Protein AF-A0A3A8HWJ5-F1 (afdb_monomer_lite)

Foldseek 3Di:
DDDPDDDDDQPDLVSVLVVVLVVLVVVLVVVLVVLVVVLVVVCPDCVQVVDPLSVLQSVVVSVVVNLVSVLVSQVSNVVSPDDDDSVVGRPCLVVLLVLLLVLLQLLLVLLVQLVVLLVVLLVDFFQCNLVSLVSNLVSLVVSCVDPSVVSARSVLVVLSVVLSVLSNVSNPDRGHDSCSSVVSVVVNNVVSLVRSVVSCVPRCLVVLVVLLVVLVVLLVVLVVCLVVVHLCNLVSQLVSLVSCSSCRNQDPVLNVLSVVSNVLSVVRDDSVRSVVNSVVSVVSSVPGDND

Structure (mmCIF, N/CA/C/O backbone):
data_AF-A0A3A8HWJ5-F1
#
_entry.id   AF-A0A3A8HWJ5-F1
#
loop_
_atom_site.group_PDB
_atom_site.id
_atom_site.type_symbol
_atom_site.label_atom_id
_atom_site.label_alt_id
_atom_site.label_comp_id
_atom_site.label_asym_id
_atom_site.label_entity_id
_atom_site.label_seq_id
_atom_site.pdbx_PDB_ins_code
_atom_site.Cartn_x
_atom_site.Cartn_y
_atom_site.Cartn_z
_atom_site.occupancy
_atom_site.B_iso_or_equiv
_atom_site.auth_seq_id
_atom_site.auth_comp_id
_atom_site.auth_asym_id
_atom_site.auth_atom_id
_atom_site.pdbx_PDB_model_num
ATOM 1 N N . SER A 1 1 ? 1.732 -56.947 -4.823 1.00 45.19 1 SER A N 1
ATOM 2 C CA . SER A 1 1 ? 2.600 -56.846 -6.004 1.00 45.19 1 SER A CA 1
ATOM 3 C C . SER A 1 1 ? 2.262 -55.560 -6.717 1.00 45.19 1 SER A C 1
ATOM 5 O O . SER A 1 1 ? 1.128 -55.433 -7.153 1.00 45.19 1 SER A O 1
ATOM 7 N N . ASN A 1 2 ? 3.166 -54.584 -6.722 1.00 41.22 2 ASN A N 1
ATOM 8 C CA . ASN A 1 2 ? 3.022 -53.386 -7.542 1.00 41.22 2 ASN A CA 1
ATOM 9 C C . ASN A 1 2 ? 4.381 -53.150 -8.197 1.00 41.22 2 ASN A C 1
ATOM 11 O O . ASN A 1 2 ? 5.374 -52.957 -7.493 1.00 41.22 2 ASN A O 1
ATOM 15 N N . ASP A 1 3 ? 4.411 -53.306 -9.516 1.00 47.19 3 ASP A N 1
ATOM 16 C CA . ASP A 1 3 ? 5.599 -53.246 -10.353 1.00 47.19 3 ASP A CA 1
ATOM 17 C C . ASP A 1 3 ? 6.232 -51.857 -10.270 1.00 47.19 3 ASP A C 1
ATOM 19 O O . ASP A 1 3 ? 5.745 -50.890 -10.853 1.00 47.19 3 ASP A O 1
ATOM 23 N N . GLY A 1 4 ? 7.354 -51.763 -9.555 1.00 48.91 4 GLY A N 1
ATOM 24 C CA . GLY A 1 4 ? 8.311 -50.666 -9.685 1.00 48.91 4 GLY A CA 1
ATOM 25 C C . GLY A 1 4 ? 9.055 -50.785 -11.013 1.00 48.91 4 GLY A C 1
ATOM 26 O O . GLY A 1 4 ? 10.254 -51.053 -11.029 1.00 48.91 4 GLY A O 1
ATOM 27 N N . GLY A 1 5 ? 8.316 -50.674 -12.119 1.00 54.56 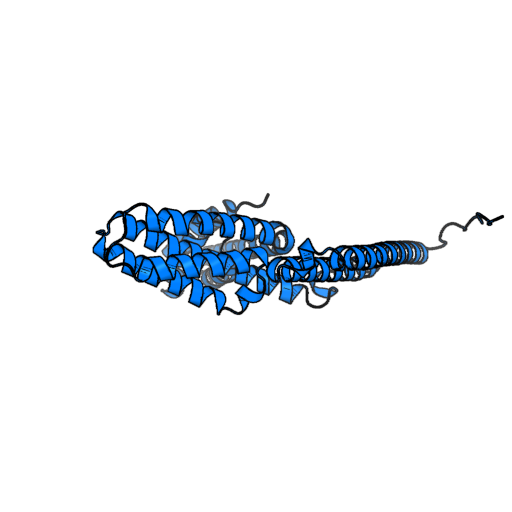5 GLY A N 1
ATOM 28 C CA . GLY A 1 5 ? 8.842 -50.766 -13.473 1.00 54.56 5 GLY A CA 1
ATOM 29 C C . GLY A 1 5 ? 9.871 -49.670 -13.723 1.00 54.56 5 GLY A C 1
ATOM 30 O O . GLY A 1 5 ? 9.593 -48.486 -13.542 1.00 54.56 5 GLY A O 1
ATOM 31 N N . TRP A 1 6 ? 11.071 -50.078 -14.128 1.00 52.69 6 TRP A N 1
ATOM 32 C CA . TRP A 1 6 ? 12.121 -49.180 -14.594 1.00 52.69 6 TRP A CA 1
ATOM 33 C C . TRP A 1 6 ? 11.594 -48.331 -15.760 1.00 52.69 6 TRP A C 1
ATOM 35 O O . TRP A 1 6 ? 11.263 -48.866 -16.818 1.00 52.69 6 TRP A O 1
ATOM 45 N N . ALA A 1 7 ? 11.501 -47.016 -15.557 1.00 65.88 7 ALA A N 1
ATOM 46 C CA . ALA A 1 7 ? 11.231 -46.066 -16.627 1.00 65.88 7 ALA A CA 1
ATOM 47 C C . ALA A 1 7 ? 12.563 -45.710 -17.314 1.00 65.88 7 ALA A C 1
ATOM 49 O O . ALA A 1 7 ? 13.510 -45.323 -16.618 1.00 65.88 7 ALA A O 1
ATOM 50 N N . PRO A 1 8 ? 12.676 -45.844 -18.648 1.00 60.44 8 PRO A N 1
ATOM 51 C CA . PRO A 1 8 ? 13.879 -45.431 -19.355 1.00 60.44 8 PRO A CA 1
ATOM 52 C C . PRO A 1 8 ? 14.104 -43.918 -19.180 1.00 60.44 8 PRO A C 1
ATOM 54 O O . PRO A 1 8 ? 13.135 -43.155 -19.135 1.00 60.44 8 PRO A O 1
ATOM 57 N N . PRO A 1 9 ? 15.366 -43.461 -19.068 1.00 60.97 9 PRO A N 1
ATOM 58 C CA . PRO A 1 9 ? 15.664 -42.037 -18.965 1.00 60.97 9 PRO A CA 1
ATOM 59 C C . PRO A 1 9 ? 15.166 -41.292 -20.219 1.00 60.97 9 PRO A C 1
ATOM 61 O O . PRO A 1 9 ? 15.223 -41.859 -21.313 1.00 60.97 9 PRO A O 1
ATOM 64 N N . PRO A 1 10 ? 14.684 -40.040 -20.081 1.00 67.94 10 PRO A N 1
ATOM 65 C CA . PRO A 1 10 ? 14.096 -39.281 -21.183 1.00 67.94 10 PRO A CA 1
ATOM 66 C C . PRO A 1 10 ? 15.063 -39.180 -22.364 1.00 67.94 10 PRO A C 1
ATOM 68 O O . PRO A 1 10 ? 16.246 -38.871 -22.185 1.00 67.94 10 PRO A O 1
ATOM 71 N N . SER A 1 11 ? 14.550 -39.439 -23.568 1.00 68.75 11 SER A N 1
ATOM 72 C CA . SER A 1 11 ? 15.346 -39.568 -24.791 1.00 68.75 11 SER A CA 1
ATOM 73 C C . SER A 1 11 ? 15.745 -38.215 -25.393 1.00 68.75 11 SER A C 1
ATOM 75 O O . SER A 1 11 ? 16.690 -38.141 -26.178 1.00 68.75 11 SER A O 1
ATOM 77 N N . SER A 1 12 ? 15.082 -37.127 -24.978 1.00 77.50 12 SER A N 1
ATOM 78 C CA . SER A 1 12 ? 15.352 -35.753 -25.419 1.00 77.50 12 SER A CA 1
ATOM 79 C C . SER A 1 12 ? 15.211 -34.721 -24.288 1.00 77.50 12 SER A C 1
ATOM 81 O O . SER A 1 12 ? 14.650 -34.994 -23.223 1.00 77.50 12 SER A O 1
ATOM 83 N N . SER A 1 13 ? 15.721 -33.503 -24.513 1.00 78.00 13 SER A N 1
ATOM 84 C CA . SER A 1 13 ? 15.529 -32.369 -23.594 1.00 78.00 13 SER A CA 1
ATOM 85 C C . SER A 1 13 ? 14.057 -32.007 -23.409 1.00 78.00 13 SER A C 1
ATOM 87 O O . SER A 1 13 ? 13.660 -31.602 -22.319 1.00 78.00 13 SER A O 1
ATOM 89 N N . ASP A 1 14 ? 13.257 -32.170 -24.460 1.00 80.88 14 ASP A N 1
ATOM 90 C CA . ASP A 1 14 ? 11.844 -31.799 -24.458 1.00 80.88 14 ASP A CA 1
ATOM 91 C C . ASP A 1 14 ? 11.008 -32.827 -23.693 1.00 80.88 14 ASP A C 1
ATOM 93 O O . ASP A 1 14 ? 10.146 -32.446 -22.905 1.00 80.88 14 ASP A O 1
ATOM 97 N N . GLU A 1 15 ? 11.335 -34.118 -23.812 1.00 82.44 15 GLU A N 1
ATOM 98 C CA . GLU A 1 15 ? 10.738 -35.163 -22.970 1.00 82.44 15 GLU A CA 1
ATOM 99 C C . GLU A 1 15 ? 11.078 -34.974 -21.491 1.00 82.44 15 GLU A C 1
ATOM 101 O O . GLU A 1 15 ? 10.214 -35.153 -20.635 1.00 82.44 15 GLU A O 1
ATOM 106 N N . ARG A 1 16 ? 12.311 -34.559 -21.172 1.00 83.19 16 ARG A N 1
ATOM 107 C CA . ARG A 1 16 ? 12.696 -34.260 -19.786 1.00 83.19 16 ARG A CA 1
ATOM 108 C C . ARG A 1 16 ? 11.885 -33.093 -19.217 1.00 83.19 16 ARG A C 1
ATOM 110 O O . ARG A 1 16 ? 11.339 -33.212 -18.127 1.00 83.19 16 ARG A O 1
ATOM 117 N N . ARG A 1 17 ? 11.758 -31.995 -19.970 1.00 82.75 17 ARG A N 1
ATOM 118 C CA . ARG A 1 17 ? 10.944 -30.829 -19.578 1.00 82.75 17 ARG A CA 1
ATOM 119 C C . ARG A 1 17 ? 9.468 -31.187 -19.416 1.00 82.75 17 ARG A C 1
ATOM 121 O O . ARG A 1 17 ? 8.826 -30.708 -18.485 1.00 82.75 17 ARG A O 1
ATOM 128 N N . ALA A 1 18 ? 8.939 -32.049 -20.283 1.00 83.25 18 ALA A N 1
ATOM 129 C CA . ALA A 1 18 ? 7.573 -32.548 -20.171 1.00 83.25 18 ALA A CA 1
ATOM 130 C C . ALA A 1 18 ? 7.367 -33.370 -18.886 1.00 83.25 18 ALA A C 1
ATOM 132 O O . ALA A 1 18 ? 6.409 -33.115 -18.160 1.00 83.25 18 ALA A O 1
ATOM 133 N N . GLN A 1 19 ? 8.293 -34.279 -18.558 1.00 85.62 19 GLN A N 1
ATOM 134 C CA . GLN A 1 19 ? 8.256 -35.061 -17.312 1.00 85.62 19 GLN A CA 1
ATOM 135 C C . GLN A 1 19 ? 8.369 -34.171 -16.063 1.00 85.62 19 GLN A C 1
ATOM 137 O O . GLN A 1 19 ? 7.662 -34.383 -15.078 1.00 85.62 19 GLN A O 1
ATOM 142 N N . GLU A 1 20 ? 9.223 -33.145 -16.095 1.00 82.94 20 GLU A N 1
ATOM 143 C CA . GLU A 1 20 ? 9.347 -32.165 -15.009 1.00 82.94 20 GLU A CA 1
ATOM 144 C C . GLU A 1 20 ? 8.049 -31.362 -14.821 1.00 82.94 20 GLU A C 1
ATOM 146 O O . GLU A 1 20 ? 7.565 -31.212 -13.695 1.00 82.94 20 GLU A O 1
ATOM 151 N N . ALA A 1 21 ? 7.440 -30.893 -15.914 1.00 85.00 21 ALA A N 1
ATOM 152 C CA . ALA A 1 21 ? 6.165 -30.182 -15.877 1.00 85.00 21 ALA A CA 1
ATOM 153 C C . ALA A 1 21 ? 5.020 -31.070 -15.356 1.00 85.00 21 ALA A C 1
ATOM 155 O O . ALA A 1 21 ? 4.214 -30.620 -14.539 1.00 85.00 21 ALA A O 1
ATOM 156 N N . GLU A 1 22 ? 4.966 -32.334 -15.779 1.00 87.62 22 GLU A N 1
ATOM 157 C CA . GLU A 1 22 ? 4.002 -33.329 -15.302 1.00 87.62 22 GLU A CA 1
ATOM 158 C C . GLU A 1 22 ? 4.159 -33.596 -13.797 1.00 87.62 22 GLU A C 1
ATOM 160 O O . GLU A 1 22 ? 3.173 -33.578 -13.053 1.00 87.62 22 GLU A O 1
ATOM 165 N N . ALA A 1 23 ? 5.393 -33.740 -13.307 1.00 86.56 23 ALA A N 1
ATOM 166 C CA . ALA A 1 23 ? 5.662 -33.898 -11.879 1.00 86.56 23 ALA A CA 1
ATOM 167 C C . ALA A 1 23 ? 5.188 -32.681 -11.061 1.00 86.56 23 ALA A C 1
ATOM 169 O O . ALA A 1 23 ? 4.579 -32.839 -9.997 1.00 86.56 23 ALA A O 1
ATOM 170 N N . VAL A 1 24 ? 5.407 -31.460 -11.566 1.00 85.56 24 VAL A N 1
ATOM 171 C CA . VAL A 1 24 ? 4.906 -30.222 -10.943 1.00 85.56 24 VAL A CA 1
ATOM 172 C C . VAL A 1 24 ? 3.376 -30.182 -10.933 1.00 85.56 24 VAL A C 1
ATOM 174 O O . VAL A 1 24 ? 2.784 -29.789 -9.920 1.00 85.56 24 VAL A O 1
ATOM 177 N N . LEU A 1 25 ? 2.726 -30.618 -12.017 1.00 85.88 25 LEU A N 1
ATOM 178 C CA . LEU A 1 25 ? 1.267 -30.708 -12.118 1.00 85.88 25 LEU A CA 1
ATOM 179 C C . LEU A 1 25 ? 0.687 -31.669 -11.076 1.00 85.88 25 LEU A C 1
ATOM 181 O O . LEU A 1 25 ? -0.202 -31.272 -10.316 1.00 85.88 25 LEU A O 1
ATOM 185 N N . HIS A 1 26 ? 1.226 -32.886 -10.974 1.00 87.19 26 HIS A N 1
ATOM 186 C CA . HIS A 1 26 ? 0.777 -33.876 -9.993 1.00 87.19 26 HIS A CA 1
ATOM 187 C C . HIS A 1 26 ? 0.983 -33.404 -8.553 1.00 87.19 26 HIS A C 1
ATOM 189 O O . HIS A 1 26 ? 0.035 -33.402 -7.763 1.00 87.19 26 HIS A O 1
ATOM 195 N N . ALA A 1 27 ? 2.180 -32.913 -8.222 1.00 87.75 27 ALA A N 1
ATOM 196 C CA . ALA A 1 27 ? 2.472 -32.405 -6.884 1.00 87.75 27 ALA A CA 1
ATOM 197 C C . ALA A 1 27 ? 1.556 -31.228 -6.502 1.00 87.75 27 ALA A C 1
ATOM 199 O O . ALA A 1 27 ? 1.124 -31.102 -5.352 1.00 87.75 27 ALA A O 1
ATOM 200 N N . SER A 1 28 ? 1.232 -30.359 -7.462 1.00 85.88 28 SER A N 1
ATOM 201 C CA . SER A 1 28 ? 0.307 -29.245 -7.247 1.00 85.88 28 SER A CA 1
ATOM 202 C C . SER A 1 28 ? -1.123 -29.734 -7.025 1.00 85.88 28 SER A C 1
ATOM 204 O O . SER A 1 28 ? -1.779 -29.274 -6.088 1.00 85.88 28 SER A O 1
ATOM 206 N N . ALA A 1 29 ? -1.596 -30.693 -7.826 1.00 85.75 29 ALA A N 1
ATOM 207 C CA . ALA A 1 29 ? -2.926 -31.279 -7.692 1.00 85.75 29 ALA A CA 1
ATOM 208 C C . ALA A 1 29 ? -3.126 -31.946 -6.320 1.00 85.75 29 ALA A C 1
ATOM 210 O O . ALA A 1 29 ? -4.115 -31.663 -5.639 1.00 85.75 29 ALA A O 1
ATOM 211 N N . GLU A 1 30 ? -2.162 -32.749 -5.862 1.00 89.06 30 GLU A N 1
ATOM 212 C CA . GLU A 1 30 ? -2.201 -33.387 -4.539 1.00 89.06 30 GLU A CA 1
ATOM 213 C C . GLU A 1 30 ? -2.259 -32.358 -3.404 1.00 89.06 30 GLU A C 1
ATOM 215 O O . GLU A 1 30 ? -3.083 -32.452 -2.487 1.00 89.06 30 GLU A O 1
ATOM 220 N N . ARG A 1 31 ? -1.418 -31.319 -3.478 1.00 87.50 31 ARG A N 1
ATOM 221 C CA . ARG A 1 31 ? -1.391 -30.241 -2.482 1.00 87.50 31 ARG A CA 1
ATOM 222 C C . ARG A 1 31 ? -2.692 -29.445 -2.456 1.00 87.50 31 ARG A C 1
ATOM 224 O O . ARG A 1 31 ? -3.118 -29.031 -1.376 1.00 87.50 31 ARG A O 1
ATOM 231 N N . LEU A 1 32 ? -3.304 -29.195 -3.614 1.00 87.81 32 LEU A N 1
ATOM 232 C CA . LEU A 1 32 ? -4.598 -28.517 -3.713 1.00 87.81 32 LEU A CA 1
ATOM 233 C C . LEU A 1 32 ? -5.717 -29.387 -3.126 1.00 87.81 32 LEU A C 1
ATOM 235 O O . LEU A 1 32 ? -6.500 -28.890 -2.317 1.00 87.81 32 LEU A O 1
ATOM 239 N N . ALA A 1 33 ? -5.748 -30.682 -3.451 1.00 87.62 33 ALA A N 1
ATOM 240 C CA . ALA A 1 33 ? -6.728 -31.625 -2.914 1.00 87.62 33 ALA A CA 1
ATOM 241 C C . ALA A 1 33 ? -6.662 -31.708 -1.381 1.00 87.62 33 ALA A C 1
ATOM 243 O O . ALA A 1 33 ? -7.682 -31.550 -0.705 1.00 87.62 33 ALA A O 1
ATOM 244 N N . LYS A 1 34 ? -5.453 -31.853 -0.821 1.00 89.25 34 LYS A N 1
ATOM 245 C CA . LYS A 1 34 ? -5.232 -31.843 0.632 1.00 89.25 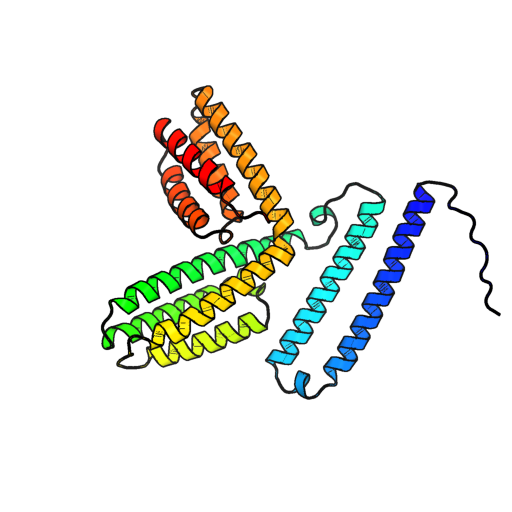34 LYS A CA 1
ATOM 246 C C . LYS A 1 34 ? -5.753 -30.556 1.274 1.00 89.25 34 LYS A C 1
ATOM 248 O O . LYS A 1 34 ? -6.402 -30.596 2.315 1.00 89.25 34 LYS A O 1
ATOM 253 N N . ARG A 1 35 ? -5.528 -29.405 0.637 1.00 86.06 35 ARG A N 1
ATOM 254 C CA . ARG A 1 35 ? -5.948 -28.108 1.179 1.00 86.06 35 ARG A CA 1
ATOM 255 C C . ARG A 1 35 ? -7.465 -27.922 1.186 1.00 86.06 35 ARG A C 1
ATOM 257 O O . ARG A 1 35 ? -8.006 -27.360 2.134 1.00 86.06 35 ARG A O 1
ATOM 264 N N . VAL A 1 36 ? -8.157 -28.419 0.161 1.00 88.50 36 VAL A N 1
ATOM 265 C CA . VAL A 1 36 ? -9.630 -28.432 0.125 1.00 88.50 36 VAL A CA 1
ATOM 266 C C . VAL A 1 36 ? -10.189 -29.308 1.249 1.00 88.50 36 VAL A C 1
ATOM 268 O O . VAL A 1 36 ? -11.147 -28.914 1.915 1.00 88.50 36 VAL A O 1
ATOM 271 N N . GLN A 1 37 ? -9.569 -30.460 1.515 1.00 89.56 37 GLN A N 1
ATOM 272 C CA . GLN A 1 37 ? -9.951 -31.316 2.642 1.00 89.56 37 GLN A CA 1
ATOM 273 C C . GLN A 1 37 ? -9.726 -30.615 3.989 1.00 89.56 37 GLN A C 1
ATOM 275 O O . GLN A 1 37 ? -10.630 -30.608 4.826 1.00 89.56 37 GLN A O 1
ATOM 280 N N . GLU A 1 38 ? -8.566 -29.980 4.184 1.00 89.19 38 GLU A N 1
ATOM 281 C CA . GLU A 1 38 ? -8.250 -29.193 5.385 1.00 89.19 38 GLU A CA 1
ATOM 282 C C . GLU A 1 38 ? -9.272 -28.074 5.613 1.00 89.19 38 GLU A C 1
ATOM 284 O O . GLU A 1 38 ? -9.794 -27.944 6.722 1.00 89.19 38 GLU A O 1
ATOM 289 N N . LEU A 1 39 ? -9.636 -27.332 4.560 1.00 88.69 39 LEU A N 1
ATOM 290 C CA . LEU A 1 39 ? -10.694 -26.324 4.629 1.00 88.69 39 LEU A CA 1
ATOM 291 C C . LEU A 1 39 ? -12.022 -26.956 5.064 1.00 88.69 39 LEU A C 1
ATOM 293 O O . LEU A 1 39 ? -12.684 -26.444 5.962 1.00 88.69 39 LEU A O 1
ATOM 297 N N . GLY A 1 40 ? -12.406 -28.092 4.477 1.00 87.88 40 GLY A N 1
ATOM 298 C CA . GLY A 1 40 ? -13.629 -28.806 4.849 1.00 87.88 40 GLY A CA 1
ATOM 299 C C . GLY A 1 40 ? -13.649 -29.279 6.309 1.00 87.88 40 GLY A C 1
ATOM 300 O O . GLY A 1 40 ? -14.721 -29.397 6.903 1.00 87.88 40 GLY A O 1
ATOM 301 N N . VAL A 1 41 ? -12.489 -29.553 6.910 1.00 90.19 41 VAL A N 1
ATOM 302 C CA . VAL A 1 41 ? -12.364 -29.842 8.349 1.00 90.19 41 VAL A CA 1
ATOM 303 C C . VAL A 1 41 ? -12.469 -28.557 9.171 1.00 90.19 41 VAL A C 1
ATOM 305 O O . VAL A 1 41 ? -13.204 -28.528 10.156 1.00 90.19 41 VAL A O 1
ATOM 308 N N . GLN A 1 42 ? -11.791 -27.481 8.764 1.00 87.12 42 GLN A N 1
ATOM 309 C CA . GLN A 1 42 ? -11.857 -26.185 9.447 1.00 87.12 42 GLN A CA 1
ATOM 310 C C . GLN A 1 42 ? -13.279 -25.606 9.461 1.00 87.12 42 GLN A C 1
ATOM 312 O O . GLN A 1 42 ? -13.725 -25.126 10.496 1.00 87.12 42 GLN A O 1
ATOM 317 N N . MET A 1 43 ? -14.026 -25.711 8.357 1.00 89.00 43 MET A N 1
ATOM 318 C CA . MET A 1 43 ? -15.405 -25.206 8.245 1.00 89.00 43 MET A CA 1
ATOM 319 C C . MET A 1 43 ? -16.418 -25.970 9.109 1.00 89.00 43 MET A C 1
ATOM 321 O O . MET A 1 43 ? -17.559 -25.540 9.236 1.00 89.00 43 MET A O 1
ATOM 325 N N . ARG A 1 44 ? -16.025 -27.098 9.712 1.00 89.06 44 ARG A N 1
ATOM 326 C CA . ARG A 1 44 ? -16.849 -27.842 10.676 1.00 89.06 44 ARG A CA 1
ATOM 327 C C . ARG A 1 44 ? -16.579 -27.450 12.129 1.00 89.06 44 ARG A C 1
ATOM 329 O O . ARG A 1 44 ? -17.286 -27.918 13.015 1.00 89.06 44 ARG A O 1
ATOM 336 N N . ARG A 1 45 ? -15.569 -26.613 12.384 1.00 88.88 45 ARG A N 1
ATOM 337 C CA . ARG A 1 45 ? -15.207 -26.170 13.732 1.00 88.88 45 ARG A CA 1
ATOM 338 C C . ARG A 1 45 ? -16.153 -25.062 14.209 1.00 88.88 45 ARG A C 1
ATOM 340 O O . ARG A 1 45 ? -16.227 -24.025 13.543 1.00 88.88 45 ARG A O 1
ATOM 347 N N . PRO A 1 46 ? -16.852 -25.227 15.348 1.00 86.19 46 PRO A N 1
ATOM 348 C CA . PRO A 1 46 ? -17.783 -24.220 15.854 1.00 86.19 46 PRO A CA 1
ATOM 349 C C . PRO A 1 46 ? -17.129 -22.857 16.081 1.00 86.19 46 PRO A C 1
ATOM 351 O O . PRO A 1 46 ? -17.750 -21.834 15.802 1.00 86.19 46 PRO A O 1
ATOM 354 N N . GLU A 1 47 ? -15.867 -22.822 16.517 1.00 87.12 47 GLU A N 1
ATOM 355 C CA . GLU A 1 47 ? -15.144 -21.565 16.761 1.00 87.12 47 GLU A CA 1
ATOM 356 C C . GLU A 1 47 ? -14.965 -20.736 15.478 1.00 87.12 47 GLU A C 1
ATOM 358 O O . GLU A 1 47 ? -14.936 -19.511 15.526 1.00 87.12 47 GLU A O 1
ATOM 363 N N . VAL A 1 48 ? -14.889 -21.396 14.317 1.00 81.06 48 VAL A N 1
ATOM 364 C CA . VAL A 1 48 ? -14.721 -20.735 13.016 1.00 81.06 48 VAL A CA 1
ATOM 365 C C . VAL A 1 48 ? -16.050 -20.219 12.476 1.00 81.06 48 VAL A C 1
ATOM 367 O O . VAL A 1 48 ? -16.105 -19.127 11.917 1.00 81.06 48 VAL A O 1
ATOM 370 N N . VAL A 1 49 ? -17.122 -21.000 12.622 1.00 85.56 49 VAL A N 1
ATOM 371 C CA . VAL A 1 49 ? -18.430 -20.691 12.015 1.00 85.56 49 VAL A CA 1
ATOM 372 C C . VAL A 1 49 ? -19.261 -19.741 12.884 1.00 85.56 49 VAL A C 1
ATOM 374 O O . VAL A 1 49 ? -20.092 -19.001 12.359 1.00 85.56 49 VAL A O 1
ATOM 377 N N . SER A 1 50 ? -19.037 -19.734 14.200 1.00 87.25 50 SER A N 1
ATOM 378 C CA . SER A 1 50 ? -19.778 -18.881 15.140 1.00 87.25 50 SER A CA 1
ATOM 379 C C . SER A 1 50 ? -19.411 -17.395 15.051 1.00 87.25 50 SER A C 1
ATOM 381 O O . SER A 1 50 ? -20.278 -16.550 15.270 1.00 87.25 50 SER A O 1
ATOM 383 N N . ASP A 1 51 ? -18.170 -17.054 14.680 1.00 90.25 51 ASP A N 1
ATOM 384 C CA . ASP A 1 51 ? -17.742 -15.671 14.438 1.00 90.25 51 ASP A CA 1
ATOM 385 C C . ASP A 1 51 ? -17.630 -15.366 12.938 1.00 90.25 51 ASP A C 1
ATOM 387 O O . ASP A 1 51 ? -16.768 -15.885 12.224 1.00 90.25 51 ASP A O 1
ATOM 391 N N . ARG A 1 52 ? -18.459 -14.429 12.461 1.00 89.75 52 ARG A N 1
ATOM 392 C CA . ARG A 1 52 ? -18.483 -13.997 11.054 1.00 89.75 52 ARG A CA 1
ATOM 393 C C . ARG A 1 52 ? -17.116 -13.513 10.564 1.00 89.75 52 ARG A C 1
ATOM 395 O O . ARG A 1 52 ? -16.766 -13.758 9.408 1.00 89.75 52 ARG A O 1
ATOM 402 N N . TRP A 1 53 ? -16.357 -12.800 11.397 1.00 90.69 53 TRP A N 1
ATOM 403 C CA . TRP A 1 53 ? -15.050 -12.272 10.998 1.00 90.69 53 TRP A CA 1
ATOM 404 C C . TRP A 1 53 ? -14.000 -13.372 10.868 1.00 90.69 53 TRP A C 1
ATOM 406 O O . TRP A 1 53 ? -13.204 -13.342 9.925 1.00 90.69 53 TRP A O 1
ATOM 416 N N . THR A 1 54 ? -14.025 -14.347 11.773 1.00 88.69 54 THR A N 1
ATOM 417 C CA . THR A 1 54 ? -13.180 -15.542 11.707 1.00 88.69 54 THR A CA 1
ATOM 418 C C . THR A 1 54 ? -13.491 -16.348 10.448 1.00 88.69 54 THR A C 1
ATOM 420 O O . THR A 1 54 ? -12.590 -16.575 9.638 1.00 88.69 54 THR A O 1
ATOM 423 N N . LEU A 1 55 ? -14.767 -16.642 10.180 1.00 89.56 55 LEU A N 1
ATOM 424 C CA . LEU A 1 55 ? -15.193 -17.328 8.956 1.00 89.56 55 LEU A CA 1
ATOM 425 C C . LEU A 1 55 ? -14.723 -16.606 7.683 1.00 89.56 55 LEU A C 1
ATOM 427 O O . LEU A 1 55 ? -14.137 -17.213 6.786 1.00 89.56 55 LEU A O 1
ATOM 431 N N . MET A 1 56 ? -14.946 -15.290 7.598 1.00 90.81 56 MET A N 1
ATOM 432 C CA . MET A 1 56 ? -14.502 -14.491 6.451 1.00 90.81 56 MET A CA 1
ATOM 433 C C . MET A 1 56 ? -12.977 -14.474 6.293 1.00 90.81 56 MET A C 1
ATOM 435 O O . MET A 1 56 ? -12.484 -14.355 5.169 1.00 90.81 56 MET A O 1
ATOM 439 N N . SER A 1 57 ? -12.226 -14.545 7.393 1.00 89.31 57 SER A N 1
ATOM 440 C CA . SER A 1 57 ? -10.761 -14.570 7.366 1.00 89.31 57 SER A CA 1
ATOM 441 C C . SER A 1 57 ? -10.250 -15.895 6.812 1.00 89.31 57 SER A C 1
ATOM 443 O O . SER A 1 57 ? -9.454 -15.876 5.874 1.00 89.31 57 SER A O 1
ATOM 445 N N . GLU A 1 58 ? -10.780 -17.019 7.296 1.00 88.81 58 GLU A N 1
ATOM 446 C CA . GLU A 1 58 ? -10.428 -18.362 6.814 1.00 88.81 58 GLU A CA 1
ATOM 447 C C . GLU A 1 58 ? -10.772 -18.542 5.328 1.00 88.81 58 GLU A C 1
ATOM 449 O O . GLU A 1 58 ? -9.930 -18.961 4.531 1.00 88.81 58 GLU A O 1
ATOM 454 N N . LEU A 1 59 ? -11.977 -18.138 4.909 1.00 90.56 59 LEU A N 1
ATOM 455 C CA . LEU A 1 59 ? -12.392 -18.226 3.504 1.00 90.56 59 LEU A CA 1
ATOM 456 C C . LEU A 1 59 ? -11.532 -17.345 2.589 1.00 90.56 59 LEU A C 1
ATOM 458 O O . LEU A 1 59 ? -11.144 -17.766 1.496 1.00 90.56 59 LEU A O 1
ATOM 462 N N . ALA A 1 60 ? -11.219 -16.117 3.014 1.00 89.19 60 ALA A N 1
ATOM 463 C CA . ALA A 1 60 ? -10.380 -15.215 2.232 1.00 89.19 60 ALA A CA 1
ATOM 464 C C . ALA A 1 60 ? -8.937 -15.727 2.119 1.00 89.19 60 ALA A C 1
ATOM 466 O O . ALA A 1 60 ? -8.365 -15.663 1.027 1.00 89.19 60 ALA A O 1
ATOM 467 N N . ALA A 1 61 ? -8.372 -16.250 3.212 1.00 87.94 61 ALA A N 1
ATOM 468 C CA . ALA A 1 61 ? -7.037 -16.835 3.242 1.00 87.94 61 ALA A CA 1
ATOM 469 C C . ALA A 1 61 ? -6.954 -18.079 2.350 1.00 87.94 61 ALA A C 1
ATOM 471 O O . ALA A 1 61 ? -6.066 -18.163 1.503 1.00 87.94 61 ALA A O 1
ATOM 472 N N . SER A 1 62 ? -7.925 -18.989 2.461 1.00 88.50 62 SER A N 1
ATOM 473 C CA . SER A 1 62 ? -7.999 -20.188 1.623 1.00 88.50 62 SER A CA 1
ATOM 474 C C . SER A 1 62 ? -8.124 -19.842 0.136 1.00 88.50 62 SER A C 1
ATOM 476 O O . SER A 1 62 ? -7.367 -20.347 -0.693 1.00 88.50 62 SER A O 1
ATOM 478 N N . ARG A 1 63 ? -8.999 -18.890 -0.220 1.00 89.94 63 ARG A N 1
ATOM 479 C CA . ARG A 1 63 ? -9.134 -18.418 -1.608 1.00 89.94 63 ARG A CA 1
ATOM 480 C C . ARG A 1 63 ? -7.841 -17.797 -2.143 1.00 89.94 63 ARG A C 1
ATOM 482 O O . ARG A 1 63 ? -7.537 -17.956 -3.325 1.00 89.94 63 ARG A O 1
ATOM 489 N N . ALA A 1 64 ? -7.112 -17.051 -1.314 1.00 87.25 64 ALA A N 1
ATOM 490 C CA . ALA A 1 64 ? -5.839 -16.450 -1.701 1.00 87.25 64 ALA A CA 1
ATOM 491 C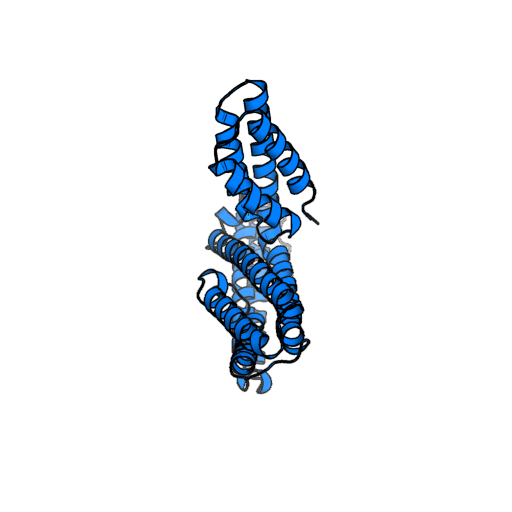 C . ALA A 1 64 ? -4.751 -17.515 -1.914 1.00 87.25 64 ALA A C 1
ATOM 493 O O . ALA A 1 64 ? -4.093 -17.490 -2.950 1.00 87.25 64 ALA A O 1
ATOM 494 N N . ASP A 1 65 ? -4.618 -18.474 -0.993 1.00 87.31 65 ASP A N 1
ATOM 495 C CA . ASP A 1 65 ? -3.692 -19.612 -1.101 1.00 87.31 65 ASP A CA 1
ATOM 496 C C . ASP A 1 65 ? -3.972 -20.434 -2.369 1.00 87.31 65 ASP A C 1
ATOM 498 O O . ASP A 1 65 ? -3.071 -20.686 -3.166 1.00 87.31 65 ASP A O 1
ATOM 502 N N . PHE A 1 66 ? -5.242 -20.749 -2.633 1.00 88.62 66 PHE A N 1
ATOM 503 C CA . PHE A 1 66 ? -5.651 -21.485 -3.830 1.00 88.62 66 PHE A CA 1
ATOM 504 C C . PHE A 1 66 ? -5.276 -20.752 -5.127 1.00 88.62 66 PHE A C 1
ATOM 506 O O . PHE A 1 66 ? -4.686 -21.341 -6.032 1.00 88.62 66 PHE A O 1
ATOM 513 N N . ARG A 1 67 ? -5.561 -19.443 -5.212 1.00 88.56 67 ARG A N 1
ATOM 514 C CA . ARG A 1 67 ? -5.186 -18.618 -6.375 1.00 88.56 67 ARG A CA 1
ATOM 515 C C . ARG A 1 67 ? -3.677 -18.523 -6.560 1.00 88.56 67 ARG A C 1
ATOM 517 O O . ARG A 1 67 ? -3.217 -18.582 -7.695 1.00 88.56 67 ARG A O 1
ATOM 524 N N . ASN A 1 68 ? -2.923 -18.375 -5.473 1.00 87.50 68 ASN A N 1
ATOM 525 C CA . ASN A 1 68 ? -1.467 -18.303 -5.536 1.00 87.50 68 ASN A CA 1
ATOM 526 C C . ASN A 1 68 ? -0.886 -19.591 -6.108 1.00 87.50 68 ASN A C 1
ATOM 528 O O . ASN A 1 68 ? -0.119 -19.517 -7.058 1.00 87.50 68 ASN A O 1
ATOM 532 N N . ARG A 1 69 ? -1.336 -20.747 -5.611 1.00 87.06 69 ARG A N 1
ATOM 533 C CA . ARG A 1 69 ? -0.868 -22.060 -6.067 1.00 87.06 69 ARG A CA 1
ATOM 534 C C . ARG A 1 69 ? -1.225 -22.361 -7.515 1.00 87.06 69 ARG A C 1
ATOM 536 O O . ARG A 1 69 ? -0.388 -22.883 -8.235 1.00 87.06 69 ARG A O 1
ATOM 543 N N . ILE A 1 70 ? -2.437 -22.018 -7.958 1.00 89.31 70 ILE A N 1
ATOM 544 C CA . ILE A 1 70 ? -2.783 -22.121 -9.385 1.00 89.31 70 ILE A CA 1
ATOM 545 C C . ILE A 1 70 ? -1.880 -21.202 -10.211 1.00 89.31 70 ILE A C 1
ATOM 547 O O . ILE A 1 70 ? -1.410 -21.601 -11.270 1.00 89.31 70 ILE A O 1
ATOM 551 N N . GLY A 1 71 ? -1.609 -19.990 -9.726 1.00 90.19 71 GLY A N 1
ATOM 552 C CA . GLY A 1 71 ? -0.674 -19.086 -10.388 1.00 90.19 71 GLY A CA 1
ATOM 553 C C . GLY A 1 71 ? 0.746 -19.649 -10.462 1.00 90.19 71 GLY A C 1
ATOM 554 O O . GLY A 1 71 ? 1.374 -19.551 -11.508 1.00 90.19 71 GLY A O 1
ATOM 555 N N . ASP A 1 72 ? 1.233 -20.271 -9.389 1.00 89.56 72 ASP A N 1
ATOM 556 C CA . ASP A 1 72 ? 2.547 -20.919 -9.363 1.00 89.56 72 ASP A CA 1
ATOM 557 C C . ASP A 1 72 ? 2.593 -22.107 -10.316 1.00 89.56 72 ASP A C 1
ATOM 559 O O . ASP A 1 72 ? 3.562 -22.252 -11.047 1.00 89.56 72 ASP A O 1
ATOM 563 N N . LEU A 1 73 ? 1.526 -22.905 -10.372 1.00 91.00 73 LEU A N 1
ATOM 564 C CA . LEU A 1 73 ? 1.400 -23.997 -11.326 1.00 91.00 73 LEU A CA 1
ATOM 565 C C . LEU A 1 73 ? 1.506 -23.491 -12.768 1.00 91.00 73 LEU A C 1
ATOM 567 O O . LEU A 1 73 ? 2.355 -23.959 -13.517 1.00 91.00 73 LEU A O 1
ATOM 571 N N . VAL A 1 74 ? 0.684 -22.505 -13.141 1.00 91.62 74 VAL A N 1
ATOM 572 C CA . VAL A 1 74 ? 0.695 -21.920 -14.491 1.00 91.62 74 VAL A CA 1
ATOM 573 C C . VAL A 1 74 ? 2.075 -21.360 -14.830 1.00 91.62 74 VAL A C 1
ATOM 575 O O . VAL A 1 74 ? 2.594 -21.616 -15.914 1.00 91.62 74 VAL A O 1
ATOM 578 N N . TYR A 1 75 ? 2.683 -20.628 -13.895 1.00 92.06 75 TYR A N 1
ATOM 579 C CA . TYR A 1 75 ? 4.004 -20.047 -14.088 1.00 92.06 75 TYR A CA 1
ATOM 580 C C . TYR A 1 75 ? 5.089 -21.112 -14.264 1.00 92.06 75 TYR A C 1
ATOM 582 O O . TYR A 1 75 ? 5.824 -21.057 -15.243 1.00 92.06 75 TYR A O 1
ATOM 590 N N . LEU A 1 76 ? 5.177 -22.087 -13.357 1.00 89.81 76 LEU A N 1
ATOM 591 C CA . LEU A 1 76 ? 6.212 -23.123 -13.385 1.00 89.81 76 LEU A CA 1
ATOM 592 C C . LEU A 1 76 ? 6.084 -24.019 -14.618 1.00 89.81 76 LEU A C 1
ATOM 594 O O . LEU A 1 76 ? 7.096 -24.366 -15.221 1.00 89.81 76 LEU A O 1
ATOM 598 N N . THR A 1 77 ? 4.857 -24.349 -15.032 1.00 89.19 77 THR A N 1
ATOM 599 C CA . THR A 1 77 ? 4.633 -25.097 -16.270 1.00 89.19 77 THR A CA 1
ATOM 600 C C . THR A 1 77 ? 5.063 -24.284 -17.489 1.00 89.19 77 THR A C 1
ATOM 602 O O . THR A 1 77 ? 5.771 -24.817 -18.332 1.00 89.19 77 THR A O 1
ATOM 605 N N . ALA A 1 78 ? 4.703 -23.000 -17.590 1.00 90.06 78 ALA A N 1
ATOM 606 C CA . ALA A 1 78 ? 5.106 -22.168 -18.728 1.00 90.06 78 ALA A CA 1
ATOM 607 C C . ALA A 1 78 ? 6.629 -21.922 -18.771 1.00 90.06 78 ALA A C 1
ATOM 609 O O . ALA A 1 78 ? 7.244 -22.024 -19.833 1.00 90.06 78 ALA A O 1
ATOM 610 N N . ALA A 1 79 ? 7.242 -21.670 -17.611 1.00 89.19 79 ALA A N 1
ATOM 611 C CA . ALA A 1 79 ? 8.676 -21.420 -17.466 1.00 89.19 79 ALA A CA 1
ATOM 612 C C . ALA A 1 79 ? 9.550 -22.632 -17.832 1.00 89.19 79 ALA A C 1
ATOM 614 O O . ALA A 1 79 ? 10.721 -22.467 -18.165 1.00 89.19 79 ALA A O 1
ATOM 615 N N . ALA A 1 80 ? 8.995 -23.849 -17.816 1.00 87.25 80 ALA A N 1
ATOM 616 C CA . ALA A 1 80 ? 9.699 -25.044 -18.282 1.00 87.25 80 ALA A CA 1
ATOM 617 C C . ALA A 1 80 ? 9.949 -25.037 -19.804 1.00 87.25 80 ALA A C 1
ATOM 619 O O . ALA A 1 80 ? 10.883 -25.689 -20.276 1.00 87.25 80 ALA A O 1
ATOM 620 N N . PHE A 1 81 ? 9.136 -24.303 -20.573 1.00 88.19 81 PHE A N 1
ATOM 621 C CA . PHE A 1 81 ? 9.179 -24.305 -22.040 1.00 88.19 81 PHE A CA 1
ATOM 622 C C . PHE A 1 81 ? 9.681 -22.992 -22.649 1.00 88.19 81 PHE A C 1
ATOM 624 O O . PHE A 1 81 ? 10.152 -23.002 -23.786 1.00 88.19 81 PHE A O 1
ATOM 631 N N . ALA A 1 82 ? 9.601 -21.874 -21.926 1.00 89.31 82 ALA A N 1
ATOM 632 C CA . ALA A 1 82 ? 10.028 -20.568 -22.418 1.00 89.31 82 ALA A CA 1
ATOM 633 C C . ALA A 1 82 ? 10.472 -19.637 -21.281 1.00 89.31 82 ALA A C 1
ATOM 635 O O . ALA A 1 82 ? 10.037 -19.779 -20.140 1.00 89.31 82 ALA A O 1
ATOM 636 N N . ASP A 1 83 ? 11.301 -18.646 -21.616 1.00 90.69 83 ASP A N 1
ATOM 637 C CA . ASP A 1 83 ? 11.596 -17.533 -20.714 1.00 90.69 83 ASP A CA 1
ATOM 638 C C . ASP A 1 83 ? 10.373 -16.607 -20.646 1.00 90.69 83 ASP A C 1
ATOM 640 O O . ASP A 1 83 ? 10.064 -15.885 -21.595 1.00 90.69 83 ASP A O 1
ATOM 644 N N . VAL A 1 84 ? 9.625 -16.699 -19.547 1.00 93.12 84 VAL A N 1
ATOM 645 C CA . VAL A 1 84 ? 8.370 -15.971 -19.331 1.00 93.12 84 VAL A CA 1
ATOM 646 C C . VAL A 1 84 ? 8.368 -15.307 -17.966 1.00 93.12 84 VAL A C 1
ATOM 648 O O . VAL A 1 84 ? 8.899 -15.843 -16.988 1.00 93.12 84 VAL A O 1
ATOM 651 N N . ARG A 1 85 ? 7.707 -14.153 -17.856 1.00 89.88 85 ARG A N 1
ATOM 652 C CA . ARG A 1 85 ? 7.476 -13.506 -16.562 1.00 89.88 85 ARG A CA 1
ATOM 653 C C . ARG A 1 85 ? 6.115 -13.894 -16.016 1.00 89.88 85 ARG A C 1
ATOM 655 O O . ARG A 1 85 ? 5.176 -14.196 -16.749 1.00 89.88 85 ARG A O 1
ATOM 662 N N . ARG A 1 86 ? 5.978 -13.831 -14.690 1.00 91.38 86 ARG A N 1
ATOM 663 C CA . ARG A 1 86 ? 4.716 -14.155 -14.009 1.00 91.38 86 ARG A CA 1
ATOM 664 C C . ARG A 1 86 ? 3.569 -13.242 -14.458 1.00 91.38 86 ARG A C 1
ATOM 666 O O . ARG A 1 86 ? 2.433 -13.696 -14.521 1.00 91.38 86 ARG A O 1
ATOM 673 N N . GLU A 1 87 ? 3.864 -11.986 -14.791 1.00 91.44 87 GLU A N 1
ATOM 674 C CA . GLU A 1 87 ? 2.893 -11.030 -15.344 1.00 91.44 87 GLU A CA 1
ATOM 675 C C . GLU A 1 87 ? 2.353 -11.398 -16.727 1.00 91.44 87 GLU A C 1
ATOM 677 O O . GLU A 1 87 ? 1.209 -11.052 -17.014 1.00 91.44 87 GLU A O 1
ATOM 682 N N . ASP A 1 88 ? 3.120 -12.145 -17.521 1.00 91.19 88 ASP A N 1
ATOM 683 C CA . ASP A 1 88 ? 2.746 -12.513 -18.888 1.00 91.19 88 ASP A CA 1
ATOM 684 C C . ASP A 1 88 ? 1.848 -13.755 -18.919 1.00 91.19 88 ASP A C 1
ATOM 686 O O . ASP A 1 88 ? 0.988 -13.887 -19.788 1.00 91.19 88 ASP A O 1
ATOM 690 N N . VAL A 1 89 ? 2.036 -14.673 -17.962 1.00 94.00 89 VAL A N 1
ATOM 691 C CA . VAL A 1 89 ? 1.401 -16.002 -17.997 1.00 94.00 89 VAL A CA 1
ATOM 692 C C . VAL A 1 89 ? 0.378 -16.241 -16.894 1.00 94.00 89 VAL A C 1
ATOM 694 O O . VAL A 1 89 ? -0.537 -17.034 -17.093 1.00 94.00 89 VAL A O 1
ATOM 697 N N . VAL A 1 90 ? 0.485 -15.582 -15.732 1.00 94.00 90 VAL A N 1
ATOM 698 C CA . VAL A 1 90 ? -0.435 -15.826 -14.610 1.00 94.00 90 VAL A CA 1
ATOM 699 C C . VAL A 1 90 ? -1.654 -14.905 -14.696 1.00 94.00 90 VAL A C 1
ATOM 701 O O . VAL A 1 90 ? -1.526 -13.689 -14.501 1.00 94.00 90 VAL A O 1
ATOM 704 N N . PRO A 1 91 ? -2.872 -15.454 -14.883 1.00 90.19 91 PRO A N 1
ATOM 705 C CA . PRO A 1 91 ? -4.069 -14.643 -15.051 1.00 90.19 91 PRO A CA 1
ATOM 706 C C . PRO A 1 91 ? -4.316 -13.697 -13.873 1.00 90.19 91 PRO A C 1
ATOM 708 O O . PRO A 1 91 ? -4.397 -14.099 -12.709 1.00 90.19 91 PRO A O 1
ATOM 711 N N . GLY A 1 92 ? -4.460 -12.408 -14.185 1.00 90.69 92 GLY A N 1
ATOM 712 C CA . GLY A 1 92 ? -4.761 -11.368 -13.204 1.00 90.69 92 GLY A CA 1
ATOM 713 C C . GLY A 1 92 ? -3.612 -11.018 -12.252 1.00 90.69 92 GLY A C 1
ATOM 714 O O . GLY A 1 92 ? -3.848 -10.260 -11.311 1.00 90.69 92 GLY A O 1
ATOM 715 N N . TYR A 1 93 ? -2.387 -11.520 -12.464 1.00 92.62 93 TYR A N 1
ATOM 716 C CA . TYR A 1 93 ? -1.242 -11.187 -11.610 1.00 92.62 93 TYR A CA 1
ATOM 717 C C . TYR A 1 93 ? -0.925 -9.689 -11.621 1.00 92.62 93 TYR A C 1
ATOM 719 O O . TYR A 1 93 ? -0.874 -9.074 -10.556 1.00 92.62 93 TYR A O 1
ATOM 727 N N . ALA A 1 94 ? -0.819 -9.077 -12.804 1.00 92.62 94 ALA A N 1
ATOM 728 C CA . ALA A 1 94 ? -0.554 -7.643 -12.937 1.00 92.62 94 ALA A CA 1
ATOM 729 C C . ALA A 1 94 ? -1.616 -6.785 -12.222 1.00 92.62 94 ALA A C 1
ATOM 731 O O . ALA A 1 94 ? -1.285 -5.855 -11.489 1.00 92.62 94 ALA A O 1
ATOM 732 N N . HIS A 1 95 ? -2.897 -7.153 -12.343 1.00 92.94 95 HIS A N 1
ATOM 733 C CA . HIS A 1 95 ? -3.983 -6.477 -11.627 1.00 92.94 95 HIS A CA 1
ATOM 734 C C . HIS A 1 95 ? -3.840 -6.607 -10.102 1.00 92.94 95 HIS A C 1
ATOM 736 O O . HIS A 1 95 ? -4.063 -5.651 -9.361 1.00 92.94 95 HIS A O 1
ATOM 742 N N . GLN A 1 96 ? -3.434 -7.782 -9.615 1.00 92.50 96 GLN A N 1
ATOM 743 C CA . GLN A 1 96 ? -3.204 -8.017 -8.191 1.00 92.50 96 GLN A CA 1
ATOM 744 C C . GLN A 1 96 ? -2.020 -7.213 -7.645 1.00 92.50 96 GLN A C 1
ATOM 746 O O . GLN A 1 96 ? -2.132 -6.669 -6.542 1.00 92.50 96 GLN A O 1
ATOM 751 N N . VAL A 1 97 ? -0.922 -7.123 -8.397 1.00 95.50 97 VAL A N 1
ATOM 752 C CA . VAL A 1 97 ? 0.226 -6.270 -8.064 1.00 95.50 97 VAL A CA 1
ATOM 753 C C . VAL A 1 97 ? -0.215 -4.807 -8.034 1.00 95.50 97 VAL A C 1
ATOM 755 O O . VAL A 1 97 ? -0.066 -4.157 -7.002 1.00 95.50 97 VAL A O 1
ATOM 758 N N . GLY A 1 98 ? -0.876 -4.319 -9.089 1.00 95.56 98 GLY A N 1
ATOM 759 C CA . GLY A 1 98 ? -1.365 -2.939 -9.169 1.00 95.56 98 GLY A CA 1
ATOM 760 C C . GLY A 1 98 ? -2.306 -2.556 -8.021 1.00 95.56 98 GLY A C 1
ATOM 761 O O . GLY A 1 98 ? -2.130 -1.512 -7.396 1.00 95.56 98 GLY A O 1
ATOM 762 N N . ALA A 1 99 ? -3.247 -3.432 -7.654 1.00 95.50 99 ALA A N 1
ATOM 763 C CA . ALA A 1 99 ? -4.140 -3.198 -6.516 1.00 95.50 99 ALA A CA 1
ATOM 764 C C . ALA A 1 99 ? -3.383 -3.052 -5.181 1.00 95.50 99 ALA A C 1
ATOM 766 O O . ALA A 1 99 ? -3.805 -2.297 -4.306 1.00 95.50 99 ALA A O 1
ATOM 767 N N . ARG A 1 100 ? -2.259 -3.758 -5.018 1.00 96.69 100 ARG A N 1
ATOM 768 C CA . ARG A 1 100 ? -1.430 -3.727 -3.803 1.00 96.69 100 ARG A CA 1
ATOM 769 C C . ARG A 1 100 ? -0.479 -2.539 -3.769 1.00 96.69 100 ARG A C 1
ATOM 771 O O . ARG A 1 100 ? -0.290 -1.971 -2.700 1.00 96.69 100 ARG A O 1
ATOM 778 N N . VAL A 1 101 ? 0.042 -2.123 -4.921 1.00 97.56 101 VAL A N 1
ATOM 779 C CA . VAL A 1 101 ? 0.761 -0.849 -5.068 1.00 97.56 101 VAL A CA 1
ATOM 780 C C . VAL A 1 101 ? -0.158 0.310 -4.678 1.00 97.56 101 VAL A C 1
ATOM 782 O O . VAL A 1 101 ? 0.194 1.119 -3.821 1.00 97.56 101 VAL A O 1
ATOM 785 N N . ALA A 1 102 ? -1.379 0.336 -5.222 1.00 97.12 102 ALA A N 1
ATOM 786 C CA . ALA A 1 102 ? -2.376 1.351 -4.891 1.00 97.12 102 ALA A CA 1
ATOM 787 C C . ALA A 1 102 ? -2.784 1.314 -3.409 1.00 97.12 102 ALA A C 1
ATOM 789 O O . ALA A 1 102 ? -2.988 2.362 -2.796 1.00 97.12 102 ALA A O 1
ATOM 790 N N . LEU A 1 103 ? -2.891 0.118 -2.817 1.00 97.75 103 LEU A N 1
ATOM 791 C CA . LEU A 1 103 ? -3.167 -0.033 -1.389 1.00 97.75 103 LEU A CA 1
ATOM 792 C C . LEU A 1 103 ? -2.033 0.550 -0.542 1.00 97.75 103 LEU A C 1
ATOM 794 O O . LEU A 1 103 ? -2.311 1.355 0.342 1.00 97.75 103 LEU A O 1
ATOM 798 N N . ARG A 1 104 ? -0.774 0.207 -0.843 1.00 97.44 104 ARG A N 1
ATOM 799 C CA . ARG A 1 104 ? 0.396 0.719 -0.118 1.00 97.44 104 ARG A CA 1
ATOM 800 C C . ARG A 1 104 ? 0.474 2.243 -0.164 1.00 97.44 104 ARG A C 1
ATOM 802 O O . ARG A 1 104 ? 0.631 2.869 0.883 1.00 97.44 104 ARG A O 1
ATOM 809 N N . GLY A 1 105 ? 0.294 2.838 -1.344 1.00 96.75 105 GLY A N 1
ATOM 810 C CA . GLY A 1 105 ? 0.255 4.294 -1.495 1.00 96.75 105 GLY A CA 1
ATOM 811 C C . GLY A 1 105 ? -0.866 4.936 -0.669 1.00 96.75 105 GLY A C 1
ATOM 812 O O . GLY A 1 105 ? -0.613 5.844 0.123 1.00 96.75 105 GLY A O 1
ATOM 813 N N . ALA A 1 106 ? -2.090 4.407 -0.764 1.00 97.31 106 ALA A N 1
ATOM 814 C CA . ALA A 1 106 ? -3.228 4.904 0.012 1.00 97.31 106 ALA A CA 1
ATOM 815 C C . ALA A 1 106 ? -3.019 4.768 1.534 1.00 97.31 106 ALA A C 1
ATOM 817 O O . ALA A 1 106 ? -3.426 5.642 2.302 1.00 97.31 106 ALA A O 1
ATOM 818 N N . SER A 1 107 ? -2.369 3.693 1.986 1.00 97.50 107 SER A N 1
ATOM 819 C CA . SER A 1 107 ? -2.019 3.491 3.395 1.00 97.50 107 SER A CA 1
ATOM 820 C C . SER A 1 107 ? -0.964 4.485 3.885 1.00 97.50 107 SER A C 1
ATOM 822 O O . SER A 1 107 ? -1.095 4.998 4.997 1.00 97.50 107 SER A O 1
ATOM 824 N N . ALA A 1 108 ? 0.031 4.824 3.060 1.00 96.62 108 ALA A N 1
ATOM 825 C CA . ALA A 1 108 ? 1.018 5.855 3.384 1.00 96.62 108 ALA A CA 1
ATOM 826 C C . ALA A 1 108 ? 0.375 7.245 3.524 1.00 96.62 108 ALA A C 1
ATOM 828 O O . ALA A 1 108 ? 0.676 7.990 4.464 1.00 96.62 108 ALA A O 1
ATOM 829 N N . ASP A 1 109 ? -0.574 7.573 2.644 1.00 96.31 109 ASP A N 1
ATOM 830 C CA . ASP A 1 109 ? -1.343 8.813 2.740 1.00 96.31 109 ASP A CA 1
ATOM 831 C C . ASP A 1 109 ? -2.239 8.857 3.978 1.00 96.31 109 ASP A C 1
ATOM 833 O O . ASP A 1 109 ? -2.269 9.879 4.674 1.00 96.31 109 ASP A O 1
ATOM 837 N N . LEU A 1 110 ? -2.919 7.752 4.302 1.00 97.38 110 LEU A N 1
ATOM 838 C CA . LEU A 1 110 ? -3.701 7.647 5.532 1.00 97.38 110 LEU A CA 1
ATOM 839 C C . LEU A 1 110 ? -2.811 7.838 6.766 1.00 97.38 110 LEU A C 1
ATOM 841 O O . LEU A 1 110 ? -3.150 8.641 7.636 1.00 97.38 110 LEU A O 1
ATOM 845 N N . ARG A 1 111 ? -1.658 7.160 6.827 1.00 97.06 111 ARG A N 1
ATOM 846 C CA . ARG A 1 111 ? -0.691 7.296 7.924 1.00 97.06 111 ARG A CA 1
ATOM 847 C C . ARG A 1 111 ? -0.282 8.750 8.119 1.00 97.06 111 ARG A C 1
ATOM 849 O O . ARG A 1 111 ? -0.439 9.278 9.216 1.00 97.06 111 ARG A O 1
ATOM 856 N N . ARG A 1 112 ? 0.168 9.422 7.057 1.00 96.38 112 ARG A N 1
ATOM 857 C CA . ARG A 1 112 ? 0.546 10.844 7.094 1.00 96.38 112 ARG A CA 1
ATOM 858 C C . ARG A 1 112 ? -0.600 11.725 7.595 1.00 96.38 112 ARG A C 1
ATOM 860 O O . ARG A 1 112 ? -0.396 12.613 8.419 1.00 96.38 112 ARG A O 1
ATOM 867 N N . SER A 1 113 ? -1.808 11.481 7.090 1.00 96.75 113 SER A N 1
ATOM 868 C CA . SER A 1 113 ? -3.023 12.207 7.468 1.00 96.75 113 SER A CA 1
ATOM 869 C C . SER A 1 113 ? -3.314 12.070 8.972 1.00 96.75 113 SER A C 1
ATOM 871 O O . SER A 1 113 ? -3.610 13.058 9.652 1.00 96.75 113 SER A O 1
ATOM 873 N N . LEU A 1 114 ? -3.201 10.860 9.518 1.00 98.00 114 LEU A N 1
ATOM 874 C CA . LEU A 1 114 ? -3.424 10.579 10.937 1.00 98.00 114 LEU A CA 1
ATOM 875 C C . LEU A 1 114 ? -2.296 11.115 11.828 1.00 98.00 114 LEU A C 1
ATOM 877 O O . LEU A 1 114 ? -2.584 11.714 12.861 1.00 98.00 114 LEU A O 1
ATOM 881 N N . GLN A 1 115 ? -1.036 11.004 11.406 1.00 96.88 115 GLN A N 1
ATOM 882 C CA . GLN A 1 115 ? 0.109 11.578 12.124 1.00 96.88 115 GLN A CA 1
ATOM 883 C C . GLN A 1 115 ? -0.026 13.098 12.278 1.00 96.88 115 GLN A C 1
ATOM 885 O O . GLN A 1 115 ? 0.040 13.610 13.392 1.00 96.88 115 GLN A O 1
ATOM 890 N N . GLY A 1 116 ? -0.373 13.816 11.205 1.00 96.69 116 GLY A N 1
ATOM 891 C CA . GLY A 1 116 ? -0.630 15.259 11.286 1.00 96.69 116 GLY A CA 1
ATOM 892 C C . GLY A 1 116 ? -1.829 15.634 12.174 1.00 96.69 116 GLY A C 1
ATOM 893 O O . GLY A 1 116 ? -1.951 16.775 12.619 1.00 96.69 116 GLY A O 1
ATOM 894 N N . ARG A 1 117 ? -2.748 14.700 12.461 1.00 96.44 117 ARG A N 1
ATOM 895 C CA . ARG A 1 117 ? -3.809 14.903 13.467 1.00 96.44 117 ARG A CA 1
ATOM 896 C C . ARG A 1 117 ? -3.296 14.700 14.882 1.00 96.44 117 ARG A C 1
ATOM 898 O O . ARG A 1 117 ? -3.671 15.487 15.743 1.00 96.44 117 ARG A O 1
ATOM 905 N N . LEU A 1 118 ? -2.441 13.707 15.112 1.00 97.56 118 LEU A N 1
ATOM 906 C CA . LEU A 1 118 ? -1.801 13.493 16.410 1.00 97.56 118 LEU A CA 1
ATOM 907 C C . LEU A 1 118 ? -0.914 14.680 16.802 1.00 97.56 118 LEU A C 1
ATOM 909 O O . LEU A 1 118 ? -1.035 15.190 17.912 1.00 97.56 118 LEU A O 1
ATOM 913 N N . GLU A 1 119 ? -0.130 15.214 15.864 1.00 97.50 119 GLU A N 1
ATOM 914 C CA . GLU A 1 119 ? 0.679 16.422 16.083 1.00 97.50 119 GLU A CA 1
ATOM 915 C C . GLU A 1 119 ? -0.170 17.645 16.464 1.00 97.50 119 GLU A C 1
ATOM 917 O O . GLU A 1 119 ? 0.224 18.453 17.308 1.00 97.50 119 GLU A O 1
ATOM 922 N N . ARG A 1 120 ? -1.357 17.788 15.856 1.00 97.50 120 ARG A N 1
ATOM 923 C CA . ARG A 1 120 ? -2.320 18.835 16.227 1.00 97.50 120 ARG A CA 1
ATOM 924 C C . ARG A 1 120 ? -2.963 18.560 17.585 1.00 97.50 120 ARG A C 1
ATOM 926 O O . ARG A 1 120 ? -3.143 19.494 18.357 1.00 97.50 120 ARG A O 1
ATOM 933 N N . ALA A 1 121 ? -3.283 17.304 17.891 1.00 96.50 121 ALA A N 1
ATOM 934 C CA . ALA A 1 121 ? -3.911 16.906 19.150 1.00 96.50 121 ALA A CA 1
ATOM 935 C C . ALA A 1 121 ? -3.007 17.142 20.362 1.00 96.50 121 ALA A C 1
ATOM 937 O O . ALA A 1 121 ? -3.505 17.566 21.405 1.00 96.50 121 ALA A O 1
ATOM 938 N N . ALA A 1 122 ? -1.694 16.964 20.192 1.00 96.62 122 ALA A N 1
ATOM 939 C CA . ALA A 1 122 ? -0.689 17.262 21.210 1.00 96.62 122 ALA A CA 1
ATOM 940 C C . ALA A 1 122 ? -0.685 18.741 21.644 1.00 96.62 122 ALA A C 1
ATOM 942 O O . ALA A 1 122 ? -0.282 19.059 22.757 1.00 96.62 122 ALA A O 1
ATOM 943 N N . LYS A 1 123 ? -1.147 19.649 20.774 1.00 96.88 123 LYS A N 1
ATOM 944 C CA . LYS A 1 123 ? -1.221 21.100 21.027 1.00 96.88 123 LYS A CA 1
ATOM 945 C C . LYS A 1 123 ? -2.647 21.587 21.310 1.00 96.88 123 LYS A C 1
ATOM 947 O O . LYS A 1 123 ? -2.845 22.768 21.575 1.00 96.88 123 LYS A O 1
ATOM 952 N N . ALA A 1 124 ? -3.637 20.705 21.192 1.00 97.06 124 ALA A N 1
ATOM 953 C CA . ALA A 1 124 ? -5.047 21.043 21.313 1.00 97.06 124 ALA A CA 1
ATOM 954 C C . ALA A 1 124 ? -5.499 21.025 22.777 1.00 97.06 124 ALA A C 1
ATOM 956 O O . ALA A 1 124 ? -4.996 20.236 23.581 1.00 97.06 124 ALA A O 1
ATOM 957 N N . THR A 1 125 ? -6.496 21.847 23.103 1.00 97.56 125 THR A N 1
ATOM 958 C CA . THR A 1 125 ? -7.202 21.768 24.388 1.00 97.56 125 THR A CA 1
ATOM 959 C C . THR A 1 125 ? -8.147 20.566 24.424 1.00 97.56 125 THR A C 1
ATOM 961 O O . THR A 1 125 ? -8.534 20.024 23.384 1.00 97.56 125 THR A O 1
ATOM 964 N N . ASP A 1 126 ? -8.569 20.167 25.620 1.00 97.38 126 ASP A N 1
ATOM 965 C CA . ASP A 1 126 ? -9.462 19.025 25.835 1.00 97.38 126 ASP A CA 1
ATOM 966 C C . ASP A 1 126 ? -10.779 19.149 25.050 1.00 97.38 126 ASP A C 1
ATOM 968 O O . ASP A 1 126 ? -11.235 18.171 24.457 1.00 97.38 126 ASP A O 1
ATOM 972 N N . ALA A 1 127 ? -11.326 20.363 24.935 1.00 97.12 127 ALA A N 1
ATOM 973 C CA . ALA A 1 127 ? -12.532 20.662 24.157 1.00 97.12 127 ALA A CA 1
ATOM 974 C C . ALA A 1 127 ? -12.324 20.623 22.626 1.00 97.12 127 ALA A C 1
ATOM 976 O O . ALA A 1 127 ? -13.274 20.456 21.862 1.00 97.12 127 ALA A O 1
ATOM 977 N N . GLN A 1 128 ? -11.087 20.771 22.139 1.00 97.50 128 GLN A N 1
ATOM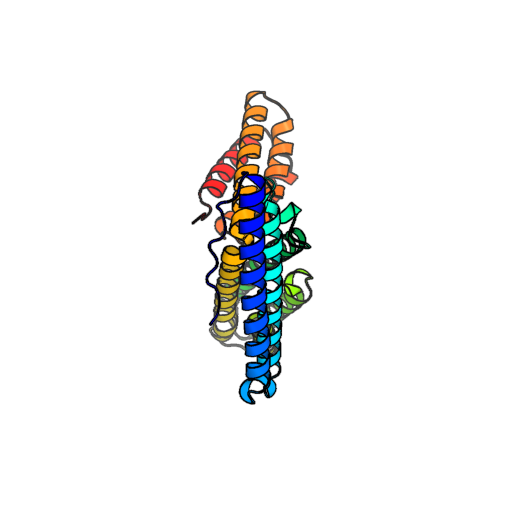 978 C CA . GLN A 1 128 ? -10.768 20.740 20.703 1.00 97.50 128 GLN A CA 1
ATOM 979 C C . GLN A 1 128 ? -10.512 19.315 20.184 1.00 97.50 128 GLN A C 1
ATOM 981 O O . GLN A 1 128 ? -10.757 19.021 19.009 1.00 97.50 128 GLN A O 1
ATOM 986 N N . ARG A 1 129 ? -10.032 18.407 21.041 1.00 97.81 129 ARG A N 1
ATOM 987 C CA . ARG A 1 129 ? -9.666 17.030 20.661 1.00 97.81 129 ARG A CA 1
ATOM 988 C C . ARG A 1 129 ? -10.821 16.180 20.093 1.00 97.81 129 ARG A C 1
ATOM 990 O O . ARG A 1 129 ? -10.550 15.434 19.148 1.00 97.81 129 ARG A O 1
ATOM 997 N N . PRO A 1 130 ? -12.094 16.299 20.528 1.00 98.25 130 PRO A N 1
ATOM 998 C CA . PRO A 1 130 ? -13.208 15.586 19.891 1.00 98.25 130 PRO A CA 1
ATOM 999 C C . PRO A 1 130 ? -13.364 15.896 18.394 1.00 98.25 130 PRO A C 1
ATOM 1001 O O . PRO A 1 130 ? -13.703 15.020 17.597 1.00 98.25 130 PRO A O 1
ATOM 1004 N N . ALA A 1 131 ? -13.074 17.129 17.962 1.00 98.00 131 ALA A N 1
ATOM 1005 C CA . ALA A 1 131 ? -13.092 17.476 16.540 1.00 98.00 131 ALA A CA 1
ATOM 1006 C C . ALA A 1 131 ? -11.983 16.752 15.756 1.00 98.00 131 ALA A C 1
ATOM 1008 O O . ALA A 1 131 ? -12.214 16.295 14.638 1.00 98.00 131 ALA A O 1
ATOM 1009 N N . LEU A 1 132 ? -10.798 16.583 16.352 1.00 98.19 132 LEU A N 1
ATOM 1010 C CA . LEU A 1 132 ? -9.697 15.829 15.742 1.00 98.19 132 LEU A CA 1
ATOM 1011 C C . LEU A 1 132 ? -10.007 14.328 15.651 1.00 98.19 132 LEU A C 1
ATOM 1013 O O . LEU A 1 132 ? -9.654 13.704 14.649 1.00 98.19 132 LEU A O 1
ATOM 1017 N N . ALA A 1 133 ? -10.721 13.769 16.634 1.00 98.38 133 ALA A N 1
ATOM 1018 C CA . ALA A 1 133 ? -11.216 12.393 16.582 1.00 98.38 133 ALA A CA 1
ATOM 1019 C C . ALA A 1 133 ? -12.203 12.178 15.417 1.00 98.38 133 ALA A C 1
ATOM 1021 O O . ALA A 1 133 ? -12.048 11.220 14.658 1.00 98.38 133 ALA A O 1
ATOM 1022 N N . ARG A 1 134 ? -13.145 13.111 15.199 1.00 98.25 134 ARG A N 1
ATOM 1023 C CA . ARG A 1 134 ? -14.059 13.083 14.037 1.00 98.25 134 ARG A CA 1
ATOM 1024 C C . ARG A 1 134 ? -13.306 13.145 12.710 1.00 98.25 134 ARG A C 1
ATOM 1026 O O . ARG A 1 134 ? -13.510 12.297 11.852 1.00 98.25 134 ARG A O 1
ATOM 1033 N N . GLN A 1 135 ? -12.350 14.065 12.578 1.00 98.06 135 GLN A N 1
ATOM 1034 C CA . GLN A 1 135 ? -11.531 14.164 11.364 1.00 98.06 135 GLN A CA 1
ATOM 1035 C C . GLN A 1 135 ? -10.690 12.901 11.106 1.00 98.06 135 GLN A C 1
ATOM 1037 O O . GLN A 1 135 ? -10.351 12.605 9.955 1.00 98.06 135 GLN A O 1
ATOM 1042 N N . ALA A 1 136 ? -10.257 12.202 12.160 1.00 98.06 136 ALA A N 1
ATOM 1043 C CA . ALA A 1 136 ? -9.562 10.925 12.028 1.00 98.06 136 ALA A CA 1
ATOM 1044 C C . ALA A 1 136 ? -10.525 9.833 11.538 1.00 98.06 136 ALA A C 1
ATOM 1046 O O . ALA A 1 136 ? -10.193 9.122 10.591 1.00 98.06 136 ALA A O 1
ATOM 1047 N N . GLU A 1 137 ? -11.733 9.751 12.104 1.00 98.06 137 GLU A N 1
ATOM 1048 C CA . GLU A 1 137 ? -12.783 8.831 11.644 1.00 98.06 137 GLU A CA 1
ATOM 1049 C C . GLU A 1 137 ? -13.135 9.054 10.169 1.00 98.06 137 GLU A C 1
ATOM 1051 O O . GLU A 1 137 ? -13.160 8.087 9.407 1.00 98.06 137 GLU A O 1
ATOM 1056 N N . GLU A 1 138 ? -13.290 10.311 9.748 1.00 98.00 138 GLU A N 1
ATOM 1057 C CA . GLU A 1 138 ? -13.536 10.700 8.353 1.00 98.00 138 GLU A CA 1
ATOM 1058 C C . GLU A 1 138 ? -12.404 10.246 7.423 1.00 98.00 138 GLU A C 1
ATOM 1060 O O . GLU A 1 138 ? -12.653 9.785 6.311 1.00 98.00 138 GLU A O 1
ATOM 1065 N N . SER A 1 139 ? -11.149 10.313 7.882 1.00 97.50 139 SER A N 1
ATOM 1066 C CA . SER A 1 139 ? -10.001 9.832 7.098 1.00 97.50 139 SER A CA 1
ATOM 1067 C C . SER A 1 139 ? -10.038 8.320 6.913 1.00 97.50 139 SER A C 1
ATOM 1069 O O . SER A 1 139 ? -9.778 7.827 5.817 1.00 97.50 139 SER A O 1
ATOM 1071 N N . LEU A 1 140 ? -10.393 7.574 7.965 1.00 97.19 140 LEU A N 1
ATOM 1072 C CA . LEU A 1 140 ? -10.582 6.128 7.862 1.00 97.19 140 LEU A CA 1
ATOM 1073 C C . LEU A 1 140 ? -11.784 5.802 6.962 1.00 97.19 140 LEU A C 1
ATOM 1075 O O . LEU A 1 140 ? -11.711 4.854 6.184 1.00 97.19 140 LEU A O 1
ATOM 1079 N N . ALA A 1 141 ? -12.869 6.578 7.036 1.00 96.69 141 ALA A N 1
ATOM 1080 C CA . ALA A 1 141 ? -14.045 6.421 6.183 1.00 96.69 141 ALA A CA 1
ATOM 1081 C C . ALA A 1 141 ? -13.712 6.647 4.696 1.00 96.69 141 ALA A C 1
ATOM 1083 O O . ALA A 1 141 ? -14.106 5.845 3.851 1.00 96.69 141 ALA A O 1
ATOM 1084 N N . ALA A 1 142 ? -12.941 7.691 4.389 1.00 97.00 142 ALA A N 1
ATOM 1085 C CA . ALA A 1 142 ? -12.462 7.968 3.039 1.00 97.00 142 ALA A CA 1
ATOM 1086 C C . ALA A 1 142 ? -11.497 6.885 2.537 1.00 97.00 142 ALA A C 1
ATOM 1088 O O . ALA A 1 142 ? -11.561 6.484 1.383 1.00 97.00 142 ALA A O 1
ATOM 1089 N N . PHE A 1 143 ? -10.629 6.356 3.400 1.00 96.88 143 PHE A N 1
ATOM 1090 C CA . PHE A 1 143 ? -9.727 5.273 3.018 1.00 96.88 143 PHE A CA 1
ATOM 1091 C C . PHE A 1 143 ? -10.479 3.985 2.646 1.00 96.88 143 PHE A C 1
ATOM 1093 O O . PHE A 1 143 ? -10.153 3.355 1.642 1.00 96.88 143 PHE A O 1
ATOM 1100 N N . VAL A 1 144 ? -11.507 3.595 3.411 1.00 95.06 144 VAL A N 1
ATOM 1101 C CA . VAL A 1 144 ? -12.273 2.365 3.119 1.00 95.06 144 VAL A CA 1
ATOM 1102 C C . VAL A 1 144 ? -13.188 2.475 1.901 1.00 95.06 144 VAL A C 1
ATOM 1104 O O . VAL A 1 144 ? -13.657 1.447 1.419 1.00 95.06 144 VAL A O 1
ATOM 1107 N N . SER A 1 145 ? -13.465 3.681 1.399 1.00 95.25 145 SER A N 1
ATOM 1108 C CA . SER A 1 145 ? -14.226 3.851 0.156 1.00 95.25 145 SER A CA 1
ATOM 1109 C C . SER A 1 145 ? -13.356 3.724 -1.099 1.00 95.25 145 SER A C 1
ATOM 1111 O O . SER A 1 145 ? -13.892 3.569 -2.196 1.00 95.25 145 SER A O 1
ATOM 1113 N N . LEU A 1 146 ? -12.024 3.733 -0.961 1.00 95.25 146 LEU A N 1
ATOM 1114 C CA . LEU A 1 146 ? -11.105 3.527 -2.078 1.00 95.25 146 LEU A CA 1
ATOM 1115 C C . LEU A 1 146 ? -11.198 2.093 -2.606 1.00 95.25 146 LEU A C 1
ATOM 1117 O O . LEU A 1 146 ? -11.251 1.132 -1.835 1.00 95.25 146 LEU A O 1
ATOM 1121 N N . SER A 1 147 ? -11.102 1.928 -3.926 1.00 93.56 147 SER A N 1
ATOM 1122 C CA . SER A 1 147 ? -11.053 0.607 -4.570 1.00 93.56 147 SER A CA 1
ATOM 1123 C C . SER A 1 147 ? -9.850 -0.226 -4.110 1.00 93.56 147 SER A C 1
ATOM 1125 O O . SER A 1 147 ? -9.960 -1.442 -3.955 1.00 93.56 147 SER A O 1
ATOM 1127 N N . SER A 1 148 ? -8.720 0.420 -3.811 1.00 92.06 148 SER A N 1
ATOM 1128 C CA . SER A 1 148 ? -7.511 -0.233 -3.300 1.00 92.06 148 SER A CA 1
ATOM 1129 C C . SER A 1 148 ? -7.717 -0.896 -1.933 1.00 92.06 148 SER A C 1
ATOM 1131 O O . SER A 1 148 ? -7.107 -1.929 -1.652 1.00 92.06 148 SER A O 1
ATOM 1133 N N . SER A 1 149 ? -8.647 -0.393 -1.112 1.00 92.38 149 SER A N 1
ATOM 1134 C CA . SER A 1 149 ? -8.985 -0.984 0.191 1.00 92.38 149 SER A CA 1
ATOM 1135 C C . SER A 1 149 ? -9.574 -2.398 0.071 1.00 92.38 149 SER A C 1
ATOM 1137 O O . SER A 1 149 ? -9.512 -3.195 1.014 1.00 92.38 149 SER A O 1
ATOM 1139 N N . LEU A 1 150 ? -10.087 -2.777 -1.108 1.00 91.06 150 LEU A N 1
ATOM 1140 C CA . LEU A 1 150 ? -10.580 -4.130 -1.360 1.00 91.06 150 LEU A CA 1
ATOM 1141 C C . LEU A 1 150 ? -9.474 -5.180 -1.202 1.00 91.06 150 LEU A C 1
ATOM 1143 O O . LEU A 1 150 ? -9.778 -6.295 -0.762 1.00 91.06 150 LEU A O 1
ATOM 1147 N N . ALA A 1 151 ? -8.218 -4.810 -1.478 1.00 92.62 151 ALA A N 1
ATOM 1148 C CA . ALA A 1 151 ? -7.047 -5.672 -1.340 1.00 92.62 151 ALA A CA 1
ATOM 1149 C C . ALA A 1 151 ? -6.604 -5.896 0.122 1.00 92.62 151 ALA A C 1
ATOM 1151 O O . ALA A 1 151 ? -5.747 -6.746 0.367 1.00 92.62 151 ALA A O 1
ATOM 1152 N N . LEU A 1 152 ? -7.199 -5.200 1.100 1.00 93.44 152 LEU A N 1
ATOM 1153 C CA . LEU A 1 152 ? -6.928 -5.441 2.519 1.00 93.44 152 LEU A CA 1
ATOM 1154 C C . LEU A 1 152 ? -7.359 -6.848 2.947 1.00 93.44 152 LEU A C 1
ATOM 1156 O O . LEU A 1 152 ? -8.417 -7.357 2.549 1.00 93.44 152 LEU A O 1
ATOM 1160 N N . ARG A 1 153 ? -6.568 -7.444 3.841 1.00 92.31 153 ARG A N 1
ATOM 1161 C CA . ARG A 1 153 ? -6.925 -8.698 4.506 1.00 92.31 153 ARG A CA 1
ATOM 1162 C C . ARG A 1 153 ? -8.077 -8.476 5.488 1.00 92.31 153 ARG A C 1
ATOM 1164 O O . ARG A 1 153 ? -8.250 -7.391 6.043 1.00 92.31 153 ARG A O 1
ATOM 1171 N N . THR A 1 154 ? -8.865 -9.525 5.711 1.00 92.38 154 THR A N 1
ATOM 1172 C CA . THR A 1 154 ? -10.037 -9.484 6.597 1.00 92.38 154 THR A CA 1
ATOM 1173 C C . THR A 1 154 ? -9.708 -9.032 8.030 1.00 92.38 154 THR A C 1
ATOM 1175 O O . THR A 1 154 ? -10.437 -8.167 8.518 1.00 92.38 154 THR A O 1
ATOM 1178 N N . PRO A 1 155 ? -8.619 -9.494 8.685 1.00 90.62 155 PRO A N 1
ATOM 11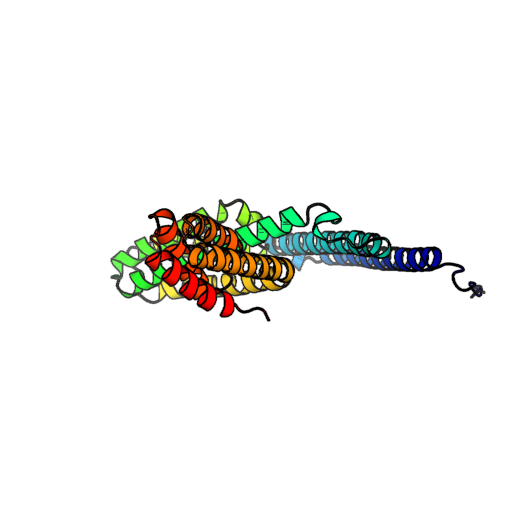79 C CA . PRO A 1 155 ? -8.253 -9.007 10.019 1.00 90.62 155 PRO A CA 1
ATOM 1180 C C . PRO A 1 155 ? -8.011 -7.492 10.055 1.00 90.62 155 PRO A C 1
ATOM 1182 O O . PRO A 1 155 ? -8.563 -6.793 10.896 1.00 90.62 155 PRO A O 1
ATOM 1185 N N . THR A 1 156 ? -7.295 -6.948 9.068 1.00 93.94 156 THR A N 1
ATOM 1186 C CA . THR A 1 156 ? -7.070 -5.500 8.952 1.00 93.94 156 THR A CA 1
ATOM 1187 C C . THR A 1 156 ? -8.380 -4.735 8.741 1.00 93.94 156 THR A C 1
ATOM 1189 O O . THR A 1 156 ? -8.592 -3.688 9.347 1.00 93.94 156 THR A O 1
ATOM 1192 N N . LYS A 1 157 ? -9.306 -5.264 7.925 1.00 94.12 157 LYS A N 1
ATOM 1193 C CA . LYS A 1 157 ? -10.640 -4.662 7.731 1.00 94.12 157 LYS A CA 1
ATOM 1194 C C . LYS A 1 157 ? -11.437 -4.611 9.037 1.00 94.12 157 LYS A C 1
ATOM 1196 O O . LYS A 1 157 ? -12.072 -3.592 9.307 1.00 94.12 157 LYS A O 1
ATOM 1201 N N . ARG A 1 158 ? -11.386 -5.676 9.845 1.00 94.38 158 ARG A N 1
ATOM 1202 C CA . ARG A 1 158 ? -12.020 -5.727 11.172 1.00 94.38 158 ARG A CA 1
ATOM 1203 C C . ARG A 1 158 ? -11.490 -4.610 12.068 1.00 94.38 158 ARG A C 1
ATOM 1205 O O . ARG A 1 158 ? -12.288 -3.866 12.635 1.00 94.38 158 ARG A O 1
ATOM 1212 N N . GLU A 1 159 ? -10.171 -4.440 12.125 1.00 95.00 159 GLU A N 1
ATOM 1213 C CA . GLU A 1 159 ? -9.561 -3.416 12.979 1.00 95.00 159 GLU A CA 1
ATOM 1214 C C . GLU A 1 159 ? -9.822 -1.985 12.516 1.00 95.00 159 GLU A C 1
ATOM 1216 O O . GLU A 1 159 ? -10.003 -1.091 13.346 1.00 95.00 159 GLU A O 1
ATOM 1221 N N . ILE A 1 160 ? -9.950 -1.752 11.207 1.00 95.06 160 ILE A N 1
ATOM 1222 C CA . ILE A 1 160 ? -10.403 -0.452 10.700 1.00 95.06 160 ILE A CA 1
ATOM 1223 C C . ILE A 1 160 ? -11.823 -0.153 11.191 1.00 95.06 160 ILE A C 1
ATOM 1225 O O . ILE A 1 160 ? -12.084 0.950 11.668 1.00 95.06 160 ILE A O 1
ATOM 1229 N N . VAL A 1 161 ? -12.746 -1.118 11.109 1.00 95.06 161 VAL A N 1
ATOM 1230 C CA . VAL A 1 161 ? -14.130 -0.929 11.577 1.00 95.06 161 VAL A CA 1
ATOM 1231 C C . VAL A 1 161 ? -14.168 -0.664 13.084 1.00 95.06 161 VAL A C 1
ATOM 1233 O O . VAL A 1 161 ? -14.830 0.282 13.514 1.00 95.06 161 VAL A O 1
ATOM 1236 N N . ALA A 1 162 ? -13.423 -1.438 13.877 1.00 96.62 162 ALA A N 1
ATOM 1237 C CA . ALA A 1 162 ? -13.340 -1.256 15.326 1.00 96.62 162 ALA A CA 1
ATOM 1238 C C . ALA A 1 162 ? -12.754 0.116 15.703 1.00 96.62 162 ALA A C 1
ATOM 1240 O O . ALA A 1 162 ? -13.291 0.828 16.552 1.00 96.62 162 ALA A O 1
ATOM 1241 N N . THR A 1 163 ? -11.675 0.530 15.037 1.00 97.81 163 THR A N 1
ATOM 1242 C CA . THR A 1 163 ? -11.024 1.827 15.272 1.00 97.81 163 THR A CA 1
ATOM 1243 C C . THR A 1 163 ? -11.920 2.992 14.863 1.00 97.81 163 THR A C 1
ATOM 1245 O O . THR A 1 163 ? -12.031 3.960 15.611 1.00 97.81 163 THR A O 1
ATOM 1248 N N . ARG A 1 164 ? -12.647 2.880 13.744 1.00 97.50 164 ARG A N 1
ATOM 1249 C CA . ARG A 1 164 ? -13.655 3.876 13.350 1.00 97.50 164 ARG A CA 1
ATOM 1250 C C . ARG A 1 164 ? -14.758 4.037 14.388 1.00 97.50 164 ARG A C 1
ATOM 1252 O O . ARG A 1 164 ? -15.124 5.168 14.683 1.00 97.50 164 ARG A O 1
ATOM 1259 N N . GLY A 1 165 ? -15.267 2.936 14.946 1.00 97.81 165 GLY A N 1
ATOM 1260 C CA . GLY A 1 165 ? -16.256 2.984 16.028 1.00 97.81 165 GLY A CA 1
ATOM 1261 C C . GLY A 1 165 ? -15.733 3.772 17.229 1.00 97.81 165 GLY A C 1
ATOM 1262 O O . GLY A 1 165 ? -16.330 4.768 17.622 1.00 97.81 165 GLY A O 1
ATOM 1263 N N . ARG A 1 166 ? -14.538 3.417 17.716 1.00 98.25 166 ARG A N 1
ATOM 1264 C CA . ARG A 1 166 ? -13.901 4.103 18.853 1.00 98.25 166 ARG A CA 1
ATOM 1265 C C . ARG A 1 166 ? -13.633 5.590 18.593 1.00 98.25 166 ARG A C 1
ATOM 1267 O O . ARG A 1 166 ? -13.831 6.412 19.483 1.00 98.25 166 ARG A O 1
ATOM 1274 N N . LEU A 1 167 ? -13.198 5.953 17.383 1.00 98.31 167 LEU A N 1
ATOM 1275 C CA . LEU A 1 167 ? -12.982 7.353 16.996 1.00 98.31 167 LEU A CA 1
ATOM 1276 C C . LEU A 1 167 ? -14.294 8.137 16.904 1.00 98.31 167 LEU A C 1
ATOM 1278 O O . LEU A 1 167 ? -14.335 9.302 17.301 1.00 98.31 167 LEU A O 1
ATOM 1282 N N . ARG A 1 168 ? -15.370 7.501 16.426 1.00 98.19 168 ARG A N 1
ATOM 1283 C CA . ARG A 1 168 ? -16.709 8.095 16.407 1.00 98.19 168 ARG A CA 1
ATOM 1284 C C . ARG A 1 168 ? -17.187 8.401 17.822 1.00 98.19 168 ARG A C 1
ATOM 1286 O O . ARG A 1 168 ? -17.578 9.535 18.077 1.00 98.19 168 ARG A O 1
ATOM 1293 N N . ASP A 1 169 ? -17.069 7.439 18.733 1.00 98.12 169 ASP A N 1
ATOM 1294 C CA . ASP A 1 169 ? -17.472 7.596 20.135 1.00 98.12 169 ASP A CA 1
ATOM 1295 C C . ASP A 1 169 ? -16.628 8.655 20.861 1.00 98.12 169 ASP A C 1
ATOM 1297 O O . ASP A 1 169 ? -17.126 9.431 21.675 1.00 98.12 169 ASP A O 1
ATOM 1301 N N . ALA A 1 170 ? -15.330 8.735 20.557 1.00 97.75 170 ALA A N 1
ATOM 1302 C CA . ALA A 1 170 ? -14.475 9.808 21.058 1.00 97.75 170 ALA A CA 1
ATOM 1303 C C . ALA A 1 170 ? -14.922 11.179 20.516 1.00 97.75 170 ALA A C 1
ATOM 1305 O O . ALA A 1 170 ? -14.933 12.167 21.248 1.00 97.75 170 ALA A O 1
ATOM 1306 N N . GLY A 1 171 ? -15.339 11.229 19.251 1.00 97.38 171 GLY A N 1
ATOM 1307 C CA . GLY A 1 171 ? -15.806 12.436 18.579 1.00 97.38 171 GLY A CA 1
ATOM 1308 C C . GLY A 1 171 ? -17.130 13.007 19.092 1.00 97.38 171 GLY A C 1
ATOM 1309 O O . GLY A 1 171 ? -17.393 14.185 18.850 1.00 97.38 171 GLY A O 1
ATOM 1310 N N . THR A 1 172 ? -17.949 12.213 19.794 1.00 97.88 172 THR A N 1
ATOM 1311 C CA . THR A 1 172 ? -19.218 12.667 20.396 1.00 97.88 172 THR A CA 1
ATOM 1312 C C . THR A 1 172 ? -19.058 13.259 21.795 1.00 97.88 172 THR A C 1
ATOM 1314 O O . THR A 1 172 ? -20.016 13.808 22.333 1.00 97.88 172 THR A O 1
ATOM 1317 N N . LYS A 1 173 ? -17.879 13.135 22.414 1.00 97.38 173 LYS A N 1
ATOM 1318 C CA . LYS A 1 173 ? -17.622 13.684 23.752 1.00 97.38 173 LYS A CA 1
ATOM 1319 C C . LYS A 1 173 ? -17.449 15.203 23.693 1.00 97.38 173 LYS A C 1
ATOM 1321 O O . LYS A 1 173 ? -16.987 15.740 22.689 1.00 97.38 173 LYS A O 1
ATOM 1326 N N . SER A 1 174 ? -17.792 15.888 24.784 1.00 95.38 174 SER A N 1
ATOM 1327 C CA . SER A 1 174 ? -17.545 17.329 24.936 1.00 95.38 174 SER A CA 1
ATOM 1328 C C . SER A 1 174 ? -16.059 17.639 25.102 1.00 95.38 174 SER A C 1
ATOM 1330 O O . SER A 1 174 ? -15.578 18.646 24.594 1.00 95.38 174 SER A O 1
ATOM 1332 N N . GLU A 1 175 ? -15.333 16.750 25.780 1.00 97.12 175 GLU A N 1
ATOM 1333 C CA . GLU A 1 175 ? -13.910 16.878 26.072 1.00 97.12 175 GLU A CA 1
ATOM 1334 C C . GLU A 1 175 ? -13.216 15.516 25.962 1.00 97.12 175 GLU A C 1
ATOM 1336 O O . GLU A 1 175 ? -13.811 14.457 26.194 1.00 97.12 175 GLU A O 1
ATOM 1341 N N . LEU A 1 176 ? -11.938 15.543 25.594 1.00 97.19 176 LEU A N 1
ATOM 1342 C CA . LEU A 1 176 ? -11.068 14.374 25.548 1.00 97.19 176 LEU A CA 1
ATOM 1343 C C . LEU A 1 176 ? -9.728 14.703 26.192 1.00 97.19 176 LEU A C 1
ATOM 1345 O O . LEU A 1 176 ? -9.081 15.672 25.799 1.00 97.19 176 LEU A O 1
ATOM 1349 N N . GLY A 1 177 ? -9.272 13.836 27.096 1.00 96.44 177 GLY A N 1
ATOM 1350 C CA . GLY A 1 177 ? -7.919 13.907 27.643 1.00 96.44 177 GLY A CA 1
ATOM 1351 C C . GLY A 1 177 ? -6.835 13.729 26.565 1.00 96.44 177 GLY A C 1
ATOM 1352 O O . GLY A 1 177 ? -7.124 13.228 25.469 1.00 96.44 177 GLY A O 1
ATOM 1353 N N . PRO A 1 178 ? -5.589 14.138 26.855 1.00 95.94 178 PRO A N 1
ATOM 1354 C CA . PRO A 1 178 ? -4.505 14.198 25.872 1.00 95.94 178 PRO A CA 1
ATOM 1355 C C . PRO A 1 178 ? -4.133 12.832 25.288 1.00 95.94 178 PRO A C 1
ATOM 1357 O O . PRO A 1 178 ? -3.852 12.741 24.096 1.00 95.94 178 PRO A O 1
ATOM 1360 N N . ASP A 1 179 ? -4.234 11.767 26.084 1.00 96.88 179 ASP A N 1
ATOM 1361 C CA . ASP A 1 179 ? -3.763 10.430 25.701 1.00 96.88 179 ASP A CA 1
ATOM 1362 C C . ASP A 1 179 ? -4.810 9.596 24.952 1.00 96.88 179 ASP A C 1
ATOM 1364 O O . ASP A 1 179 ? -4.492 8.556 24.373 1.00 96.88 179 ASP A O 1
ATOM 1368 N N . VAL A 1 180 ? -6.072 10.044 24.917 1.00 96.94 180 VAL A N 1
ATOM 1369 C CA . VAL A 1 180 ? -7.160 9.246 24.331 1.00 96.94 180 VAL A CA 1
ATOM 1370 C C . VAL A 1 180 ? -6.975 9.078 22.826 1.00 96.94 180 VAL A C 1
ATOM 1372 O O . VAL A 1 180 ? -7.103 7.971 22.312 1.00 96.94 180 VAL A O 1
ATOM 1375 N N . LEU A 1 181 ? -6.683 10.161 22.099 1.00 96.94 181 LEU A N 1
ATOM 1376 C CA . LEU A 1 181 ? -6.535 10.081 20.645 1.00 96.94 181 LEU A CA 1
ATOM 1377 C C . LEU A 1 181 ? -5.258 9.324 20.223 1.00 96.94 181 LEU A C 1
ATOM 1379 O O . LEU A 1 181 ? -5.386 8.440 19.372 1.00 96.94 181 LEU A O 1
ATOM 1383 N N . PRO A 1 182 ? -4.072 9.580 20.817 1.00 97.75 182 PRO A N 1
ATOM 1384 C CA . PRO A 1 182 ? -2.890 8.735 20.621 1.00 97.75 182 PRO A CA 1
ATOM 1385 C C . PRO A 1 182 ? -3.175 7.252 20.881 1.00 97.75 182 PRO A C 1
ATOM 1387 O O . PRO A 1 182 ? -2.950 6.426 19.997 1.00 97.75 182 PRO A O 1
ATOM 1390 N N . GLY A 1 183 ? -3.811 6.923 22.012 1.00 97.75 183 GLY A N 1
ATOM 1391 C CA . GLY A 1 183 ? -4.140 5.543 22.381 1.00 97.75 183 GLY A CA 1
ATOM 1392 C C . GLY A 1 183 ? -5.096 4.822 21.420 1.00 97.75 183 GLY A C 1
ATOM 1393 O O . GLY A 1 183 ? -5.141 3.593 21.403 1.00 97.75 183 GLY A O 1
ATOM 1394 N N . LEU A 1 184 ? -5.848 5.555 20.591 1.00 97.38 184 LEU A N 1
ATOM 1395 C CA . LEU A 1 184 ? -6.698 4.978 19.544 1.00 97.38 184 LEU A CA 1
ATOM 1396 C C . LEU A 1 184 ? -5.991 4.867 18.189 1.00 97.38 184 LEU A C 1
ATOM 1398 O O . LEU A 1 184 ? -6.243 3.921 17.443 1.00 97.38 184 LEU A O 1
ATOM 1402 N N . VAL A 1 185 ? -5.156 5.847 17.844 1.00 97.81 185 VAL A N 1
ATOM 1403 C CA . VAL A 1 185 ? -4.593 5.990 16.495 1.00 97.81 185 VAL A CA 1
ATOM 1404 C C . VAL A 1 185 ? -3.244 5.290 16.364 1.00 97.81 185 VAL A C 1
ATOM 1406 O O . VAL A 1 185 ? -3.010 4.644 15.347 1.00 97.81 185 VAL A O 1
ATOM 1409 N N . GLU A 1 186 ? -2.361 5.373 17.357 1.00 97.69 186 GLU A N 1
ATOM 1410 C CA . GLU A 1 186 ? -1.009 4.801 17.271 1.00 97.69 186 GLU A CA 1
ATOM 1411 C C . GLU A 1 186 ? -1.007 3.273 17.108 1.00 97.69 186 GLU A C 1
ATOM 1413 O O . GLU A 1 186 ? -0.328 2.793 16.197 1.00 97.69 186 GLU A O 1
ATOM 1418 N N . PRO A 1 187 ? -1.817 2.490 17.858 1.00 97.31 187 PRO A N 1
ATOM 1419 C CA . PRO A 1 187 ? -1.888 1.045 17.638 1.00 97.31 187 PRO A CA 1
ATOM 1420 C C . PRO A 1 187 ? -2.389 0.692 16.234 1.00 97.31 187 PRO A C 1
ATOM 1422 O O . PRO A 1 187 ? -1.927 -0.265 15.616 1.00 97.31 187 PRO A O 1
ATOM 1425 N N . PHE A 1 188 ? -3.321 1.488 15.701 1.00 96.38 188 PHE A N 1
ATOM 1426 C CA . PHE A 1 188 ? -3.820 1.309 14.342 1.00 96.38 188 PHE A CA 1
ATOM 1427 C C . PHE A 1 188 ? -2.746 1.620 13.289 1.00 96.38 188 PHE A C 1
ATOM 1429 O O . PHE A 1 188 ? -2.639 0.901 12.297 1.00 96.38 188 PHE A O 1
ATOM 1436 N N . LEU A 1 189 ? -1.938 2.663 13.502 1.00 96.50 189 LEU A N 1
ATOM 1437 C CA . LEU A 1 189 ? -0.822 2.995 12.615 1.00 96.50 189 LEU A CA 1
ATOM 1438 C C . LEU A 1 189 ? 0.231 1.883 12.580 1.00 96.50 189 LEU A C 1
ATOM 1440 O O . LEU A 1 189 ? 0.686 1.545 11.489 1.00 96.50 189 LEU A O 1
ATOM 1444 N N . ALA A 1 190 ? 0.562 1.293 13.731 1.00 96.50 190 ALA A N 1
ATOM 1445 C CA . ALA A 1 190 ? 1.480 0.156 13.811 1.00 96.50 190 ALA A CA 1
ATOM 1446 C C . ALA A 1 190 ? 0.938 -1.067 13.052 1.00 96.50 190 ALA A C 1
ATOM 1448 O O . ALA A 1 190 ? 1.641 -1.661 12.238 1.00 96.50 190 ALA A O 1
ATOM 1449 N N . LEU A 1 191 ? -0.347 -1.384 13.234 1.00 95.75 191 LEU A N 1
ATOM 1450 C CA . LEU A 1 191 ? -1.007 -2.470 12.506 1.00 95.75 191 LEU A CA 1
ATOM 1451 C C . LEU A 1 191 ? -1.023 -2.235 10.988 1.00 95.75 191 LEU A C 1
ATOM 1453 O O . LEU A 1 191 ? -0.878 -3.174 10.204 1.00 95.75 191 LEU A O 1
ATOM 1457 N N . LEU A 1 192 ? -1.230 -0.989 10.552 1.00 95.38 192 LEU A N 1
ATOM 1458 C CA . LEU A 1 192 ? -1.219 -0.642 9.133 1.00 95.38 192 LEU A CA 1
ATOM 1459 C C . LEU A 1 192 ? 0.185 -0.781 8.530 1.00 95.38 192 LEU A C 1
ATOM 1461 O O . LEU A 1 192 ? 0.308 -1.248 7.400 1.00 95.38 192 LEU A O 1
ATOM 1465 N N . GLU A 1 193 ? 1.220 -0.394 9.274 1.00 94.81 193 GLU A N 1
ATOM 1466 C CA . GLU A 1 193 ? 2.623 -0.550 8.882 1.00 94.81 193 GLU A CA 1
ATOM 1467 C C . GLU A 1 193 ? 2.983 -2.028 8.703 1.00 94.81 193 GLU A C 1
ATOM 1469 O O . GLU A 1 193 ? 3.374 -2.417 7.603 1.00 94.81 193 GLU A O 1
ATOM 1474 N N . GLU A 1 194 ? 2.704 -2.869 9.703 1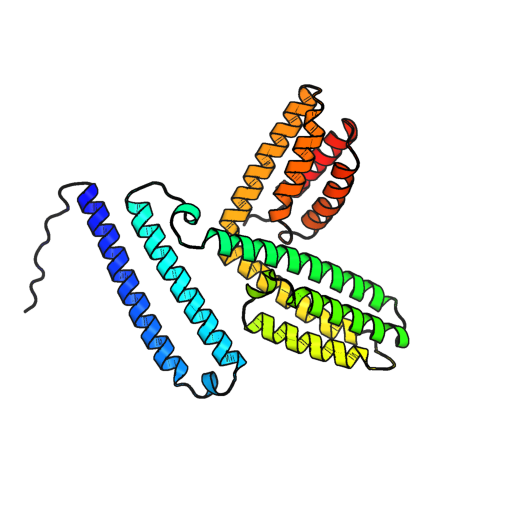.00 95.69 194 GLU A N 1
ATOM 1475 C CA . GLU A 1 194 ? 2.917 -4.321 9.625 1.00 95.69 194 GLU A CA 1
ATOM 1476 C C . GLU A 1 194 ? 2.176 -4.938 8.426 1.00 95.69 194 GLU A C 1
ATOM 1478 O O . GLU A 1 194 ? 2.744 -5.702 7.642 1.00 95.69 194 GLU A O 1
ATOM 1483 N N . ALA A 1 195 ? 0.914 -4.551 8.211 1.00 94.94 195 ALA A N 1
ATOM 1484 C CA . ALA A 1 195 ? 0.135 -5.039 7.079 1.00 94.94 195 ALA A CA 1
ATOM 1485 C C . ALA A 1 195 ? 0.755 -4.651 5.722 1.00 94.94 195 ALA A C 1
ATOM 1487 O O . ALA A 1 195 ? 0.679 -5.432 4.767 1.00 94.94 195 ALA A O 1
ATOM 1488 N N . MET A 1 196 ? 1.341 -3.456 5.602 1.00 95.94 196 MET A N 1
ATOM 1489 C CA . MET A 1 196 ? 1.964 -2.992 4.357 1.00 95.94 196 MET A CA 1
ATOM 1490 C C . MET A 1 196 ? 3.353 -3.592 4.130 1.00 95.94 196 MET A C 1
ATOM 1492 O O . MET A 1 196 ? 3.712 -3.857 2.977 1.00 95.94 196 MET A O 1
ATOM 1496 N N . GLU A 1 197 ? 4.108 -3.870 5.190 1.00 94.50 197 GLU A N 1
ATOM 1497 C CA . GLU A 1 197 ? 5.340 -4.662 5.111 1.00 94.50 197 GLU A CA 1
ATOM 1498 C C . GLU A 1 197 ? 5.045 -6.071 4.593 1.00 94.50 197 GLU A C 1
ATOM 1500 O O . GLU A 1 197 ? 5.688 -6.543 3.652 1.00 94.50 197 GLU A O 1
ATOM 1505 N N . ASP A 1 198 ? 3.997 -6.701 5.121 1.00 94.38 198 ASP A N 1
ATOM 1506 C CA . ASP A 1 198 ? 3.506 -8.000 4.673 1.00 94.38 198 ASP A CA 1
ATOM 1507 C C . ASP A 1 198 ? 3.127 -8.006 3.190 1.00 94.38 198 ASP A C 1
ATOM 1509 O O . ASP A 1 198 ? 3.513 -8.910 2.438 1.00 94.38 198 ASP A O 1
ATOM 1513 N N . VAL A 1 199 ? 2.369 -6.997 2.750 1.00 94.69 199 VAL A N 1
ATOM 1514 C CA . VAL A 1 199 ? 1.998 -6.827 1.339 1.00 94.69 199 VAL A CA 1
ATOM 1515 C C . VAL A 1 199 ? 3.245 -6.652 0.478 1.00 94.69 199 VAL A C 1
ATOM 1517 O O . VAL A 1 199 ? 3.354 -7.304 -0.562 1.00 94.69 199 VAL A O 1
ATOM 1520 N N . THR A 1 200 ? 4.190 -5.823 0.923 1.00 94.56 200 THR A N 1
ATOM 1521 C CA . THR A 1 200 ? 5.423 -5.536 0.187 1.00 94.56 200 THR A CA 1
ATOM 1522 C C . THR A 1 200 ? 6.252 -6.802 0.004 1.00 94.56 200 THR A C 1
ATOM 1524 O O . THR A 1 200 ? 6.542 -7.180 -1.130 1.00 94.56 200 THR A O 1
ATOM 1527 N N . ARG A 1 201 ? 6.526 -7.522 1.096 1.00 93.56 201 ARG A N 1
ATOM 1528 C CA . ARG A 1 201 ? 7.294 -8.773 1.091 1.00 93.56 201 ARG A CA 1
ATOM 1529 C C . ARG A 1 201 ? 6.638 -9.872 0.258 1.00 93.56 201 ARG A C 1
ATOM 1531 O O . ARG A 1 201 ? 7.329 -10.635 -0.405 1.00 93.56 201 ARG A O 1
ATOM 1538 N N . THR A 1 202 ? 5.311 -9.977 0.307 1.00 90.62 202 THR A N 1
ATOM 1539 C CA . THR A 1 202 ? 4.594 -11.077 -0.357 1.00 90.62 202 THR A CA 1
ATOM 1540 C C . THR A 1 202 ? 4.393 -10.824 -1.854 1.00 90.62 202 THR A C 1
ATOM 1542 O O . THR A 1 202 ? 4.347 -11.775 -2.628 1.00 90.62 202 THR A O 1
ATOM 1545 N N . TRP A 1 203 ? 4.219 -9.566 -2.273 1.00 92.38 203 TRP A N 1
ATOM 1546 C CA . TRP A 1 203 ? 3.750 -9.250 -3.629 1.00 92.38 203 TRP A CA 1
ATOM 1547 C C . TRP A 1 203 ? 4.595 -8.242 -4.392 1.00 92.38 203 TRP A C 1
ATOM 1549 O O . TRP A 1 203 ? 4.596 -8.290 -5.620 1.00 92.38 203 TRP A O 1
ATOM 1559 N N . LEU A 1 204 ? 5.246 -7.305 -3.706 1.00 95.25 204 LEU A N 1
ATOM 1560 C CA . LEU A 1 204 ? 5.794 -6.115 -4.356 1.00 95.25 204 LEU A CA 1
ATOM 1561 C C . LEU A 1 204 ? 7.312 -6.146 -4.505 1.00 95.25 204 LEU A C 1
ATOM 1563 O O . LEU A 1 204 ? 7.833 -5.297 -5.208 1.00 95.25 204 LEU A O 1
ATOM 1567 N N . THR A 1 205 ? 8.033 -7.123 -3.949 1.00 93.50 205 THR A N 1
ATOM 1568 C CA . THR A 1 205 ? 9.504 -7.176 -4.050 1.00 93.50 205 THR A CA 1
ATOM 1569 C C . THR A 1 205 ? 10.017 -7.107 -5.492 1.00 93.50 205 THR A C 1
ATOM 1571 O O . THR A 1 205 ? 10.901 -6.307 -5.792 1.00 93.50 205 THR A O 1
ATOM 1574 N N . VAL A 1 206 ? 9.465 -7.921 -6.400 1.00 92.19 206 VAL A N 1
ATOM 1575 C CA . VAL A 1 206 ? 9.884 -7.931 -7.816 1.00 92.19 206 VAL A CA 1
ATOM 1576 C C . VAL A 1 206 ? 9.487 -6.627 -8.505 1.00 92.19 206 VAL A C 1
ATOM 1578 O O . VAL A 1 206 ? 10.313 -6.007 -9.171 1.00 92.19 206 VAL A O 1
ATOM 1581 N N . HIS A 1 207 ? 8.249 -6.182 -8.286 1.00 95.00 207 HIS A N 1
ATOM 1582 C CA . HIS A 1 207 ? 7.738 -4.915 -8.803 1.00 95.00 207 HIS A CA 1
ATOM 1583 C C . HIS A 1 207 ? 8.614 -3.731 -8.374 1.00 95.00 207 HIS A C 1
ATOM 1585 O O . HIS A 1 207 ? 9.056 -2.951 -9.210 1.00 95.00 207 HIS A O 1
ATOM 1591 N N . ASP A 1 208 ? 8.908 -3.607 -7.083 1.00 96.31 208 ASP A N 1
ATOM 1592 C CA . ASP A 1 208 ? 9.637 -2.469 -6.539 1.00 96.31 208 ASP A CA 1
ATOM 1593 C C . ASP A 1 208 ? 11.076 -2.437 -7.053 1.00 96.31 208 ASP A C 1
ATOM 1595 O O . ASP A 1 208 ? 11.579 -1.364 -7.371 1.00 96.31 208 ASP A O 1
ATOM 1599 N N . ARG A 1 209 ? 11.726 -3.600 -7.198 1.00 94.81 209 ARG A N 1
ATOM 1600 C CA . ARG A 1 209 ? 13.052 -3.691 -7.831 1.00 94.81 209 ARG A CA 1
ATOM 1601 C C . ARG A 1 209 ? 13.008 -3.251 -9.295 1.00 94.81 209 ARG A C 1
ATOM 1603 O O . ARG A 1 209 ? 13.906 -2.537 -9.733 1.00 94.81 209 ARG A O 1
ATOM 1610 N N . ALA A 1 210 ? 11.966 -3.630 -10.035 1.00 94.00 210 ALA A N 1
ATOM 1611 C CA . ALA A 1 210 ? 11.790 -3.207 -11.421 1.00 94.00 210 ALA A CA 1
ATOM 1612 C C . ALA A 1 210 ? 11.564 -1.689 -11.530 1.00 94.00 210 ALA A C 1
ATOM 1614 O O . ALA A 1 210 ? 12.215 -1.033 -12.341 1.00 94.00 210 ALA A O 1
ATOM 1615 N N . VAL A 1 211 ? 10.707 -1.112 -10.680 1.00 96.19 211 VAL A N 1
ATOM 1616 C CA . VAL A 1 211 ? 10.478 0.342 -10.641 1.00 96.19 211 VAL A CA 1
ATOM 1617 C C . VAL A 1 211 ? 11.740 1.087 -10.215 1.00 96.19 211 VAL A C 1
ATOM 1619 O O . VAL A 1 211 ? 12.055 2.125 -10.792 1.00 96.19 211 VAL A O 1
ATOM 1622 N N . TRP A 1 212 ? 12.494 0.562 -9.250 1.00 95.75 212 TRP A N 1
ATOM 1623 C CA . TRP A 1 212 ? 13.766 1.140 -8.823 1.00 95.75 212 TRP A CA 1
ATOM 1624 C C . TRP A 1 212 ? 14.793 1.174 -9.955 1.00 95.75 212 TRP A C 1
ATOM 1626 O O . TRP A 1 212 ? 15.339 2.236 -10.249 1.00 95.75 212 TRP A O 1
ATOM 1636 N N . ALA A 1 213 ? 14.990 0.049 -10.646 1.00 94.94 213 ALA A N 1
ATOM 1637 C CA . ALA A 1 213 ? 15.898 -0.033 -11.786 1.00 94.94 213 ALA A CA 1
ATOM 1638 C C . ALA A 1 213 ? 15.461 0.902 -12.927 1.00 94.94 213 ALA A C 1
ATOM 1640 O O . ALA A 1 213 ? 16.275 1.658 -13.455 1.00 94.94 213 ALA A O 1
ATOM 1641 N N . ALA A 1 214 ? 14.167 0.910 -13.264 1.00 95.75 214 ALA A N 1
ATOM 1642 C CA . ALA A 1 214 ? 13.615 1.801 -14.282 1.00 95.75 214 ALA A CA 1
ATOM 1643 C C . ALA A 1 214 ? 13.769 3.283 -13.904 1.00 95.75 214 ALA A C 1
ATOM 1645 O O . ALA A 1 214 ? 14.063 4.110 -14.766 1.00 95.75 214 ALA A O 1
ATOM 1646 N N . SER A 1 215 ? 13.614 3.617 -12.620 1.00 95.62 215 SER A N 1
ATOM 1647 C CA . SER A 1 215 ? 13.862 4.968 -12.110 1.00 95.62 215 SER A CA 1
ATOM 1648 C C . SER A 1 215 ? 15.330 5.343 -12.293 1.00 95.62 215 SER A C 1
ATOM 1650 O O . SER A 1 215 ? 15.603 6.401 -12.844 1.00 95.62 215 SER A O 1
ATOM 1652 N N . GLY A 1 216 ? 16.267 4.456 -11.937 1.00 94.94 216 GLY A N 1
ATOM 1653 C CA . GLY A 1 216 ? 17.702 4.668 -12.148 1.00 94.94 216 GLY A CA 1
ATOM 1654 C C . GLY A 1 216 ? 18.047 4.966 -13.609 1.00 94.94 216 GLY A C 1
ATOM 1655 O O . GLY A 1 216 ? 18.677 5.979 -13.890 1.00 94.94 216 GLY A O 1
ATOM 1656 N N . VAL A 1 217 ? 17.538 4.162 -14.550 1.00 96.38 217 VAL A N 1
ATOM 1657 C CA . VAL A 1 217 ? 17.731 4.396 -15.995 1.00 96.38 217 VAL A CA 1
ATOM 1658 C C . VAL A 1 217 ? 17.209 5.770 -16.424 1.00 96.38 217 VAL A C 1
ATOM 1660 O O . VAL A 1 217 ? 17.857 6.457 -17.211 1.00 96.38 217 VAL A O 1
ATOM 1663 N N . ARG A 1 218 ? 16.057 6.206 -15.901 1.00 96.12 218 ARG A N 1
ATOM 1664 C CA . ARG A 1 218 ? 15.524 7.542 -16.201 1.00 96.12 218 ARG A CA 1
ATOM 1665 C C . ARG A 1 218 ? 16.404 8.655 -15.640 1.00 96.12 218 ARG A C 1
ATOM 1667 O O . ARG A 1 218 ? 16.572 9.661 -16.316 1.00 96.12 218 ARG A O 1
ATOM 1674 N N . LEU A 1 219 ? 16.986 8.489 -14.452 1.00 96.31 219 LEU A N 1
ATOM 1675 C CA . LEU A 1 219 ? 17.905 9.486 -13.888 1.00 96.31 219 LEU A CA 1
ATOM 1676 C C . LEU A 1 219 ? 19.173 9.639 -14.735 1.00 96.31 219 LEU A C 1
ATOM 1678 O O . LEU A 1 219 ? 19.608 10.765 -14.954 1.00 96.31 219 LEU A O 1
ATOM 1682 N N . GLU A 1 220 ? 19.699 8.546 -15.290 1.00 96.75 220 GLU A N 1
ATOM 1683 C CA . GLU A 1 220 ? 20.814 8.608 -16.248 1.00 96.75 220 GLU A CA 1
ATOM 1684 C C . GLU A 1 220 ? 20.425 9.340 -17.543 1.00 96.75 220 GLU A C 1
ATOM 1686 O O . GLU A 1 220 ? 21.205 10.118 -18.088 1.00 96.75 220 GLU A O 1
ATOM 1691 N N . GLN A 1 221 ? 19.185 9.172 -18.016 1.00 96.44 221 GLN A N 1
ATOM 1692 C CA . GLN A 1 221 ? 18.681 9.938 -19.163 1.00 96.44 221 GLN A CA 1
ATOM 1693 C C . GLN A 1 221 ? 18.571 11.438 -18.860 1.00 96.44 221 GLN A C 1
ATOM 1695 O O . GLN A 1 221 ? 18.862 12.254 -19.734 1.00 96.44 221 GLN A O 1
ATOM 1700 N N . VAL A 1 222 ? 18.158 11.818 -17.643 1.00 96.25 222 VAL A N 1
ATOM 1701 C CA . VAL A 1 222 ? 18.142 13.230 -17.221 1.00 96.25 222 VAL A CA 1
ATOM 1702 C C . VAL A 1 222 ? 19.552 13.808 -17.266 1.00 96.25 222 VAL A C 1
ATOM 1704 O O . VAL A 1 222 ? 19.734 14.892 -17.813 1.00 96.25 222 VAL A O 1
ATOM 1707 N N . ASP A 1 223 ? 20.536 13.080 -16.738 1.00 96.06 223 ASP A N 1
ATOM 1708 C CA . ASP A 1 223 ? 21.939 13.507 -16.719 1.00 96.06 223 ASP A CA 1
ATOM 1709 C C . ASP A 1 223 ? 22.463 13.749 -18.139 1.00 96.06 223 ASP A C 1
ATOM 1711 O O . ASP A 1 223 ? 22.947 14.835 -18.447 1.00 96.06 223 ASP A O 1
ATOM 1715 N N . MET A 1 224 ? 22.215 12.805 -19.051 1.00 96.62 224 MET A N 1
ATOM 1716 C CA . MET A 1 224 ? 22.558 12.950 -20.468 1.00 96.62 224 MET A CA 1
ATOM 1717 C C . MET A 1 224 ? 21.906 14.193 -21.101 1.00 96.62 224 MET A C 1
ATOM 1719 O O . MET A 1 224 ? 22.551 14.926 -21.849 1.00 96.62 224 MET A O 1
ATOM 1723 N N . HIS A 1 225 ? 20.630 14.475 -20.809 1.00 96.31 225 HIS A N 1
ATOM 1724 C CA . HIS A 1 225 ? 19.983 15.693 -21.308 1.00 96.31 225 HIS A CA 1
ATOM 1725 C C . HIS A 1 225 ? 20.624 16.969 -20.745 1.00 96.31 225 HIS A C 1
ATOM 1727 O O . HIS A 1 225 ? 20.736 17.951 -21.479 1.00 96.31 225 HIS A O 1
ATOM 1733 N N . LEU A 1 226 ? 21.044 16.964 -19.479 1.00 94.62 226 LEU A N 1
ATOM 1734 C CA . LEU A 1 226 ? 21.717 18.100 -18.846 1.00 94.62 226 LEU A CA 1
ATOM 1735 C C . LEU A 1 226 ? 23.120 18.326 -19.415 1.00 94.62 226 LEU A C 1
ATOM 1737 O O . LEU A 1 226 ? 23.494 19.474 -19.644 1.00 94.62 226 LEU A O 1
ATOM 1741 N N . GLU A 1 227 ? 23.878 17.261 -19.676 1.00 95.06 227 GLU A N 1
ATOM 1742 C CA . GLU A 1 227 ? 25.196 17.337 -20.321 1.00 95.06 227 GLU A CA 1
ATOM 1743 C C . GLU A 1 227 ? 25.106 17.906 -21.741 1.00 95.06 227 GLU A C 1
ATOM 1745 O O . GLU A 1 227 ? 25.939 18.712 -22.150 1.00 95.06 227 GLU A O 1
ATOM 1750 N N . LEU A 1 228 ? 24.057 17.538 -22.479 1.00 94.69 228 LEU A N 1
ATOM 1751 C CA . LEU A 1 228 ? 23.800 18.028 -23.834 1.00 94.69 228 LEU A CA 1
ATOM 1752 C C . LEU A 1 228 ? 23.153 19.426 -23.877 1.00 94.69 228 LEU A C 1
ATOM 1754 O O . LEU A 1 228 ? 22.860 19.918 -24.967 1.00 94.69 228 LEU A O 1
ATOM 1758 N N . GLY A 1 229 ? 22.871 20.054 -22.727 1.00 89.94 229 GLY A N 1
ATOM 1759 C CA . GLY A 1 229 ? 22.159 21.339 -22.659 1.00 89.94 229 GLY A CA 1
ATOM 1760 C C . GLY A 1 229 ? 20.735 21.281 -23.232 1.00 89.94 229 GLY A C 1
ATOM 1761 O O . GLY A 1 229 ? 20.198 22.278 -23.716 1.00 89.94 229 GLY A O 1
ATOM 1762 N N . SER A 1 230 ? 20.126 20.095 -23.239 1.00 90.06 230 SER A N 1
ATOM 1763 C CA . SER A 1 230 ? 18.820 19.842 -23.839 1.00 90.06 230 SER A CA 1
ATOM 1764 C C . SER A 1 230 ? 17.684 20.247 -22.890 1.00 90.06 230 SER A C 1
ATOM 1766 O O . SER A 1 230 ? 17.696 19.858 -21.719 1.00 90.06 230 SER A O 1
ATOM 1768 N N . PRO A 1 231 ? 16.611 20.897 -23.387 1.00 83.94 231 PRO A N 1
ATOM 1769 C CA . PRO A 1 231 ? 15.431 21.199 -22.571 1.00 83.94 231 PRO A CA 1
ATOM 1770 C C . PRO A 1 231 ? 14.665 19.936 -22.132 1.00 83.94 231 PRO A C 1
ATOM 1772 O O . PRO A 1 231 ? 13.758 20.014 -21.305 1.00 83.94 231 PRO A O 1
ATOM 1775 N N . GLY A 1 232 ? 15.021 18.758 -22.663 1.00 90.44 232 GLY A N 1
ATOM 1776 C CA . GLY A 1 232 ? 14.389 17.483 -22.327 1.00 90.44 232 GLY A CA 1
ATOM 1777 C C . GLY A 1 232 ? 14.589 17.031 -20.877 1.00 90.44 232 GLY A C 1
ATOM 1778 O O . GLY A 1 232 ? 13.787 16.232 -20.398 1.00 90.44 232 GLY A O 1
ATOM 1779 N N . ALA A 1 233 ? 15.592 17.561 -20.165 1.00 92.81 233 ALA A N 1
ATOM 1780 C CA . ALA A 1 233 ? 15.908 17.157 -18.793 1.00 92.81 233 ALA A CA 1
ATOM 1781 C C . ALA A 1 233 ? 14.717 17.325 -17.836 1.00 92.81 233 ALA A C 1
ATOM 1783 O O . ALA A 1 233 ? 14.397 16.402 -17.090 1.00 92.81 233 ALA A O 1
ATOM 1784 N N . ALA A 1 234 ? 14.022 18.467 -17.897 1.00 91.00 234 ALA A N 1
ATOM 1785 C CA . ALA A 1 234 ? 12.885 18.751 -17.023 1.00 91.00 234 ALA A CA 1
ATOM 1786 C C . ALA A 1 234 ? 11.734 17.753 -17.234 1.00 91.00 234 ALA A C 1
ATOM 1788 O O . ALA A 1 234 ? 11.225 17.191 -16.267 1.00 91.00 234 ALA A O 1
ATOM 1789 N N . ARG A 1 235 ? 11.389 17.463 -18.497 1.00 92.31 235 ARG A N 1
ATOM 1790 C CA . ARG A 1 235 ? 10.349 16.483 -18.850 1.00 92.31 235 ARG A CA 1
ATOM 1791 C C . ARG A 1 235 ? 10.709 15.079 -18.366 1.00 92.31 235 ARG A C 1
ATOM 1793 O O . ARG A 1 235 ? 9.886 14.408 -17.756 1.00 92.31 235 ARG A O 1
ATOM 1800 N N . VAL A 1 236 ? 11.932 14.618 -18.639 1.00 94.69 236 VAL A N 1
ATOM 1801 C CA . VAL A 1 236 ? 12.356 13.265 -18.236 1.00 94.69 236 VAL A CA 1
ATOM 1802 C C . VAL A 1 236 ? 12.392 13.140 -16.711 1.00 94.69 236 VAL A C 1
ATOM 1804 O O . VAL A 1 236 ? 12.037 12.090 -16.177 1.00 94.69 236 VAL A O 1
ATOM 1807 N N . LEU A 1 237 ? 12.757 14.211 -16.002 1.00 94.25 237 LEU A N 1
ATOM 1808 C CA . LEU A 1 237 ? 12.770 14.238 -14.544 1.00 94.25 237 LEU A CA 1
ATOM 1809 C C . LEU A 1 237 ? 11.354 14.218 -13.952 1.00 94.25 237 LEU A C 1
ATOM 1811 O O . LEU A 1 237 ? 11.116 13.484 -12.996 1.00 94.25 237 LEU A O 1
ATOM 1815 N N . GLU A 1 238 ? 10.405 14.944 -14.543 1.00 94.00 238 GLU A N 1
ATOM 1816 C CA . GLU A 1 238 ? 8.984 14.863 -14.183 1.00 94.00 238 GLU A CA 1
ATOM 1817 C C . GLU A 1 238 ? 8.446 13.434 -14.356 1.00 94.00 238 GLU A C 1
ATOM 1819 O O . GLU A 1 238 ? 7.888 12.859 -13.419 1.00 94.00 238 GLU A O 1
ATOM 1824 N N . GLU A 1 239 ? 8.700 12.812 -15.511 1.00 93.81 239 GLU A N 1
ATOM 1825 C CA . GLU A 1 239 ? 8.314 11.420 -15.768 1.00 93.81 239 GLU A CA 1
ATOM 1826 C C . GLU A 1 239 ? 8.971 10.436 -14.794 1.00 93.81 239 GLU A C 1
ATOM 1828 O O . GLU A 1 239 ? 8.349 9.453 -14.390 1.00 93.81 239 GLU A O 1
ATOM 1833 N N . ALA A 1 240 ? 10.229 10.676 -14.413 1.00 95.25 240 ALA A N 1
ATOM 1834 C CA . ALA A 1 240 ? 10.934 9.851 -13.439 1.00 95.25 240 ALA A CA 1
ATOM 1835 C C . ALA A 1 240 ? 10.288 9.949 -12.053 1.00 95.25 240 ALA A C 1
ATOM 1837 O O . ALA A 1 240 ? 10.099 8.927 -11.393 1.00 95.25 240 ALA A O 1
ATOM 1838 N N . VAL A 1 241 ? 9.928 11.161 -11.619 1.00 95.44 241 VAL A N 1
ATOM 1839 C CA . VAL A 1 241 ? 9.270 11.387 -10.327 1.00 95.44 241 VAL A CA 1
ATOM 1840 C C . VAL A 1 241 ? 7.885 10.737 -10.313 1.00 95.44 241 VAL A C 1
ATOM 1842 O O . VAL A 1 241 ? 7.533 10.081 -9.330 1.00 95.44 241 VAL A O 1
ATOM 1845 N N . GLU A 1 242 ? 7.118 10.867 -11.396 1.00 94.38 242 GLU A N 1
ATOM 1846 C CA . GLU A 1 242 ? 5.793 10.251 -11.503 1.00 94.38 242 GLU A CA 1
ATOM 1847 C C . GLU A 1 242 ? 5.885 8.718 -11.511 1.00 94.38 242 GLU A C 1
ATOM 1849 O O . GLU A 1 242 ? 5.189 8.048 -10.745 1.00 94.38 242 GLU A O 1
ATOM 1854 N N . ALA A 1 243 ? 6.813 8.146 -12.287 1.00 94.19 243 ALA A N 1
ATOM 1855 C CA . ALA A 1 243 ? 7.037 6.701 -12.324 1.00 94.19 243 ALA A CA 1
ATOM 1856 C C . ALA A 1 243 ? 7.480 6.143 -10.959 1.00 94.19 243 ALA A C 1
ATOM 1858 O O . ALA A 1 243 ? 6.968 5.114 -10.506 1.00 94.19 243 ALA A O 1
ATOM 1859 N N . ALA A 1 244 ? 8.379 6.841 -10.258 1.00 96.12 244 ALA A N 1
ATOM 1860 C CA . ALA A 1 244 ? 8.790 6.471 -8.905 1.00 96.12 244 ALA A CA 1
ATOM 1861 C C . ALA A 1 244 ? 7.657 6.600 -7.874 1.00 96.12 244 ALA A C 1
ATOM 1863 O O . ALA A 1 244 ? 7.748 6.016 -6.792 1.00 96.12 244 ALA A O 1
ATOM 1864 N N . GLY A 1 245 ? 6.550 7.267 -8.219 1.00 95.44 245 GLY A N 1
ATOM 1865 C CA . GLY A 1 245 ? 5.305 7.264 -7.457 1.00 95.44 245 GLY A CA 1
ATOM 1866 C C . GLY A 1 245 ? 4.777 5.858 -7.146 1.00 95.44 245 GLY A C 1
ATOM 1867 O O . GLY A 1 245 ? 4.173 5.661 -6.090 1.00 95.44 245 GLY A O 1
ATOM 1868 N N . ALA A 1 246 ? 5.080 4.850 -7.972 1.00 96.12 246 ALA A N 1
ATOM 1869 C CA . ALA A 1 246 ? 4.735 3.450 -7.699 1.00 96.12 246 ALA A CA 1
ATOM 1870 C C . ALA A 1 246 ? 5.478 2.850 -6.478 1.00 96.12 246 ALA A C 1
ATOM 1872 O O . ALA A 1 246 ? 5.064 1.823 -5.930 1.00 96.12 246 ALA A O 1
ATOM 1873 N N . LEU A 1 247 ? 6.536 3.508 -5.991 1.00 96.56 247 LEU A N 1
ATOM 1874 C CA . LEU A 1 247 ? 7.242 3.162 -4.751 1.00 96.56 247 LEU A CA 1
ATOM 1875 C C . LEU A 1 247 ? 6.664 3.870 -3.514 1.00 96.56 247 LEU A C 1
ATOM 1877 O O . LEU A 1 247 ? 7.204 3.712 -2.419 1.00 96.56 247 LEU A O 1
ATOM 1881 N N . SER A 1 248 ? 5.566 4.623 -3.655 1.00 95.69 248 SER A N 1
ATOM 1882 C CA . SER A 1 248 ? 4.928 5.310 -2.525 1.00 95.69 248 SER A CA 1
ATOM 1883 C C . SER A 1 248 ? 4.592 4.335 -1.395 1.00 95.69 248 SER A C 1
ATOM 1885 O O . SER A 1 248 ? 4.086 3.230 -1.628 1.00 95.69 248 SER A O 1
ATOM 1887 N N . GLY A 1 249 ? 4.883 4.751 -0.165 1.00 94.56 249 GLY A N 1
ATOM 1888 C CA . GLY A 1 249 ? 4.733 3.948 1.043 1.00 94.56 249 GLY A CA 1
ATOM 1889 C C . GLY A 1 249 ? 5.853 2.940 1.284 1.00 94.56 249 GLY A C 1
ATOM 1890 O O . GLY A 1 249 ? 5.766 2.169 2.236 1.00 94.56 249 GLY A O 1
ATOM 1891 N N . ARG A 1 250 ? 6.915 2.926 0.463 1.00 93.88 250 ARG A N 1
ATOM 1892 C CA . ARG A 1 250 ? 8.110 2.109 0.733 1.00 93.88 250 ARG A CA 1
ATOM 1893 C C . ARG A 1 250 ? 8.969 2.689 1.855 1.00 93.88 250 ARG A C 1
ATOM 1895 O O . ARG A 1 250 ? 9.594 1.922 2.586 1.00 93.88 250 ARG A O 1
ATOM 1902 N N . SER A 1 251 ? 9.040 4.018 1.946 1.00 93.94 251 SER A N 1
ATOM 1903 C CA . SER A 1 251 ? 9.869 4.756 2.902 1.00 93.94 251 SER A CA 1
ATOM 1904 C C . SER A 1 251 ? 9.322 6.170 3.103 1.00 93.94 251 SER A C 1
ATOM 1906 O O . SER A 1 251 ? 9.087 6.895 2.136 1.00 93.94 251 SER A O 1
ATOM 1908 N N . VAL A 1 252 ? 9.169 6.596 4.360 1.00 93.00 252 VAL A N 1
ATOM 1909 C CA . VAL A 1 252 ? 8.630 7.926 4.696 1.00 93.00 252 VAL A CA 1
ATOM 1910 C C . VAL A 1 252 ? 9.486 9.070 4.120 1.00 93.00 252 VAL A C 1
ATOM 1912 O O . VAL A 1 252 ? 8.912 9.966 3.494 1.00 93.00 252 VAL A O 1
ATOM 1915 N N . PRO A 1 253 ? 10.832 9.071 4.255 1.00 95.06 253 PRO A N 1
ATOM 1916 C CA . PRO A 1 253 ? 11.683 10.055 3.581 1.00 95.06 253 PRO A CA 1
ATOM 1917 C C . PRO A 1 253 ? 11.484 10.120 2.063 1.00 95.06 253 PRO A C 1
ATOM 1919 O O . PRO A 1 253 ? 11.486 11.212 1.491 1.00 95.06 253 PRO A O 1
ATOM 1922 N N . PHE A 1 254 ? 11.282 8.971 1.413 1.00 96.25 254 PHE A N 1
ATOM 1923 C CA . PHE A 1 254 ? 11.058 8.913 -0.030 1.00 96.25 254 PHE A CA 1
ATOM 1924 C C . PHE A 1 254 ? 9.701 9.515 -0.411 1.00 96.25 254 PHE A C 1
ATOM 1926 O O . PHE A 1 254 ? 9.624 10.329 -1.325 1.00 96.25 254 PHE A O 1
ATOM 1933 N N . ASP A 1 255 ? 8.647 9.229 0.353 1.00 96.25 255 ASP A N 1
ATOM 1934 C CA . ASP A 1 255 ? 7.320 9.810 0.123 1.00 96.25 255 ASP A CA 1
ATOM 1935 C C . ASP A 1 255 ? 7.315 11.338 0.294 1.00 96.25 255 ASP A C 1
ATOM 1937 O O . ASP A 1 255 ? 6.619 12.058 -0.427 1.00 96.25 255 ASP A O 1
ATOM 1941 N N . VAL A 1 256 ? 8.082 11.857 1.262 1.00 95.81 256 VAL A N 1
ATOM 1942 C CA . VAL A 1 256 ? 8.281 13.306 1.438 1.00 95.81 256 VAL A CA 1
ATOM 1943 C C . VAL A 1 256 ? 8.963 13.902 0.212 1.00 95.81 256 VAL A C 1
ATOM 1945 O O . VAL A 1 256 ? 8.513 14.940 -0.279 1.00 95.81 256 VAL A O 1
ATOM 1948 N N . PHE A 1 257 ? 10.011 13.244 -0.285 1.00 96.88 257 PHE A N 1
ATOM 1949 C CA . PHE A 1 257 ? 10.698 13.640 -1.507 1.00 96.88 257 PHE A CA 1
ATOM 1950 C C . PHE A 1 257 ? 9.745 13.647 -2.711 1.00 96.88 257 PHE A C 1
ATOM 1952 O O . PHE A 1 257 ? 9.603 14.690 -3.338 1.00 96.88 257 PHE A O 1
ATOM 1959 N N . LEU A 1 258 ? 9.018 12.556 -2.979 1.00 96.25 258 LEU A N 1
ATOM 1960 C CA . LEU A 1 258 ? 8.110 12.443 -4.128 1.00 96.25 258 LEU A CA 1
ATOM 1961 C C . LEU A 1 258 ? 7.028 13.530 -4.149 1.00 96.25 258 LEU A C 1
ATOM 1963 O O . LEU A 1 258 ? 6.639 14.006 -5.213 1.00 96.25 258 LEU A O 1
ATOM 1967 N N . ARG A 1 259 ? 6.507 13.939 -2.986 1.00 94.75 259 ARG A N 1
ATOM 1968 C CA . ARG A 1 259 ? 5.516 15.029 -2.922 1.00 94.75 259 ARG A CA 1
ATOM 1969 C C . ARG A 1 259 ? 6.116 16.376 -3.315 1.00 94.75 259 ARG A C 1
ATOM 1971 O O . ARG A 1 259 ? 5.499 17.092 -4.096 1.00 94.75 259 ARG A O 1
ATOM 1978 N N . LYS A 1 260 ? 7.295 16.710 -2.783 1.00 94.69 260 LYS A N 1
ATOM 1979 C CA . LYS A 1 260 ? 7.988 17.967 -3.106 1.00 94.69 260 LYS A CA 1
ATOM 1980 C C . LYS A 1 260 ? 8.477 17.967 -4.553 1.00 94.69 260 LYS A C 1
ATOM 1982 O O . LYS A 1 260 ? 8.180 18.897 -5.288 1.00 94.69 260 LYS A O 1
ATOM 1987 N N . GLY A 1 261 ? 9.112 16.878 -4.982 1.00 93.19 261 GLY A N 1
ATOM 1988 C CA . GLY A 1 261 ? 9.616 16.702 -6.340 1.00 93.19 261 GLY A CA 1
ATOM 1989 C C . GLY A 1 261 ? 8.528 16.845 -7.403 1.00 93.19 261 GLY A C 1
ATOM 1990 O O . GLY A 1 261 ? 8.764 17.509 -8.401 1.00 93.19 261 GLY A O 1
ATOM 1991 N N . ARG A 1 262 ? 7.312 16.320 -7.173 1.00 94.19 262 ARG A N 1
ATOM 1992 C CA . ARG A 1 262 ? 6.180 16.522 -8.100 1.00 94.19 262 ARG A CA 1
ATOM 1993 C C . ARG A 1 262 ? 5.774 17.988 -8.226 1.00 94.19 262 ARG A C 1
ATOM 1995 O O . ARG A 1 262 ? 5.504 18.449 -9.327 1.00 94.19 262 ARG A O 1
ATOM 2002 N N . GLN A 1 263 ? 5.735 18.717 -7.112 1.00 92.81 263 GLN A N 1
ATOM 2003 C CA . GLN A 1 263 ? 5.398 20.144 -7.117 1.00 92.81 263 GLN A CA 1
ATOM 2004 C C . GLN A 1 263 ? 6.471 20.970 -7.830 1.00 92.81 263 GLN A C 1
ATOM 2006 O O . GLN A 1 263 ? 6.144 21.845 -8.623 1.00 92.81 263 GLN A O 1
ATOM 2011 N N . GLU A 1 264 ? 7.742 20.674 -7.563 1.00 91.88 264 GLU A N 1
ATOM 2012 C CA . GLU A 1 264 ? 8.881 21.345 -8.190 1.00 91.88 264 GLU A CA 1
ATOM 2013 C C . GLU A 1 264 ? 8.949 21.058 -9.698 1.00 91.88 264 GLU A C 1
ATOM 2015 O O . GLU A 1 264 ? 9.110 21.988 -10.484 1.00 91.88 264 GLU A O 1
ATOM 2020 N N . ALA A 1 265 ? 8.761 19.799 -10.111 1.00 88.25 265 ALA A N 1
ATOM 2021 C CA . ALA A 1 265 ? 8.748 19.402 -11.518 1.00 88.25 265 ALA A CA 1
ATOM 2022 C C . ALA A 1 265 ? 7.597 20.064 -12.293 1.00 88.25 265 ALA A C 1
ATOM 2024 O O . ALA A 1 265 ? 7.835 20.673 -13.336 1.00 88.25 265 ALA A O 1
ATOM 2025 N N . ALA A 1 266 ? 6.379 20.045 -11.738 1.00 85.88 266 ALA A N 1
ATOM 2026 C CA . ALA A 1 266 ? 5.212 20.690 -12.343 1.00 85.88 266 ALA A CA 1
ATOM 2027 C C . ALA A 1 266 ? 5.323 22.226 -12.394 1.00 85.88 266 ALA A C 1
ATOM 2029 O O . ALA A 1 266 ? 4.682 22.871 -13.222 1.00 85.88 266 ALA A O 1
ATOM 2030 N N . GLY A 1 267 ? 6.133 22.824 -11.513 1.00 86.12 267 GLY A N 1
ATOM 2031 C CA . GLY A 1 267 ? 6.393 24.265 -11.480 1.00 86.12 267 GLY A CA 1
ATOM 2032 C C . GLY A 1 267 ? 7.284 24.780 -12.615 1.00 86.12 267 GLY A C 1
ATOM 2033 O O . GLY A 1 267 ? 7.417 25.993 -12.765 1.00 86.12 267 GLY A O 1
ATOM 2034 N N . GLY A 1 268 ? 7.868 23.884 -13.419 1.00 85.06 268 GLY A N 1
ATOM 2035 C CA . GLY A 1 268 ? 8.807 24.227 -14.483 1.00 85.06 268 GLY A CA 1
ATOM 2036 C C . GLY A 1 268 ? 10.225 24.411 -13.945 1.00 85.06 268 GLY A C 1
ATOM 2037 O O . GLY A 1 268 ? 10.566 25.435 -13.354 1.00 85.06 268 GLY A O 1
ATOM 2038 N N . LEU A 1 269 ? 11.078 23.411 -14.172 1.00 88.00 269 LEU A N 1
ATOM 2039 C CA . LEU A 1 269 ? 12.466 23.426 -13.714 1.00 88.00 269 LEU A CA 1
ATOM 2040 C C . LEU A 1 269 ? 13.377 24.113 -14.731 1.00 88.00 269 LEU A C 1
ATOM 2042 O O . LEU A 1 269 ? 13.395 23.759 -15.910 1.00 88.00 269 LEU A O 1
ATOM 2046 N N . ASN A 1 270 ? 14.194 25.050 -14.250 1.00 90.44 270 ASN A N 1
ATOM 2047 C CA . ASN A 1 270 ? 15.383 25.483 -14.978 1.00 90.44 270 ASN A CA 1
ATOM 2048 C C . ASN A 1 270 ? 16.525 24.465 -14.788 1.00 90.44 270 ASN A C 1
ATOM 2050 O O . ASN A 1 270 ? 16.431 23.542 -13.981 1.00 90.44 270 ASN A O 1
ATOM 2054 N N . GLU A 1 271 ? 17.625 24.640 -15.516 1.00 90.06 271 GLU A N 1
ATOM 2055 C CA . GLU A 1 271 ? 18.760 23.707 -15.504 1.00 90.06 271 GLU A CA 1
ATOM 2056 C C . GLU A 1 271 ? 19.362 23.495 -14.100 1.00 90.06 271 GLU A C 1
ATOM 2058 O O . GLU A 1 271 ? 19.676 22.370 -13.712 1.00 90.06 271 GLU A O 1
ATOM 2063 N N . ALA A 1 272 ? 19.473 24.564 -13.302 1.00 91.50 272 ALA A N 1
ATOM 2064 C CA . ALA A 1 272 ? 19.969 24.486 -11.928 1.00 91.50 272 ALA A CA 1
ATOM 2065 C C . ALA A 1 272 ? 19.013 23.698 -11.016 1.00 91.50 272 ALA A C 1
ATOM 2067 O O . ALA A 1 272 ? 19.453 22.830 -10.262 1.00 91.50 272 ALA A O 1
ATOM 2068 N N . GLY A 1 273 ? 17.706 23.954 -11.125 1.00 92.56 273 GLY A N 1
ATOM 2069 C CA . GLY A 1 273 ? 16.672 23.222 -10.397 1.00 92.56 273 GLY A CA 1
ATOM 2070 C C . GLY A 1 273 ? 16.600 21.751 -10.806 1.00 92.56 273 GLY A C 1
ATOM 2071 O O . GLY A 1 273 ? 16.434 20.887 -9.951 1.00 92.56 273 GLY A O 1
ATOM 2072 N N . ALA A 1 274 ? 16.800 21.447 -12.090 1.00 93.25 274 ALA A N 1
ATOM 2073 C CA . ALA A 1 274 ? 16.860 20.077 -12.585 1.00 93.25 274 ALA A CA 1
ATOM 2074 C C . ALA A 1 274 ? 18.068 19.311 -12.017 1.00 93.25 274 ALA A C 1
ATOM 2076 O O . ALA A 1 274 ? 17.906 18.168 -11.594 1.00 93.25 274 ALA A O 1
ATOM 2077 N N . ARG A 1 275 ? 19.253 19.938 -11.931 1.00 95.00 275 ARG A N 1
ATOM 2078 C CA . ARG A 1 275 ? 20.437 19.329 -11.292 1.00 95.00 275 ARG A CA 1
ATOM 2079 C C . ARG A 1 275 ? 20.233 19.066 -9.805 1.00 95.00 275 ARG A C 1
ATOM 2081 O O . ARG A 1 275 ? 20.566 17.982 -9.329 1.00 95.00 275 ARG A O 1
ATOM 2088 N N . ASP A 1 276 ? 19.677 20.032 -9.080 1.00 95.62 276 ASP A N 1
ATOM 2089 C CA . ASP A 1 276 ? 19.409 19.877 -7.648 1.00 95.62 276 ASP A CA 1
ATOM 2090 C C . ASP A 1 276 ? 18.380 18.767 -7.379 1.00 95.62 276 ASP A C 1
ATOM 2092 O O . ASP A 1 276 ? 18.607 17.884 -6.545 1.00 95.62 276 ASP A O 1
ATOM 2096 N N . LEU A 1 277 ? 17.272 18.754 -8.128 1.00 95.69 277 LEU A N 1
ATOM 2097 C CA . LEU A 1 277 ? 16.256 17.717 -7.987 1.00 95.69 277 LEU A CA 1
ATOM 2098 C C . LEU A 1 277 ? 16.801 16.336 -8.387 1.00 95.69 277 LEU A C 1
ATOM 2100 O O . LEU A 1 277 ? 16.528 15.366 -7.681 1.00 95.69 277 LEU A O 1
ATOM 2104 N N . LEU A 1 278 ? 17.613 16.238 -9.446 1.00 96.75 278 LEU A N 1
ATOM 2105 C CA . LEU A 1 278 ? 18.297 15.000 -9.839 1.00 96.75 278 LEU A CA 1
ATOM 2106 C C . LEU A 1 278 ? 19.204 14.469 -8.718 1.00 96.75 278 LEU A C 1
ATOM 2108 O O . LEU A 1 278 ? 19.134 13.283 -8.389 1.00 96.75 278 LEU A O 1
ATOM 2112 N N . ALA A 1 279 ? 20.018 15.331 -8.102 1.00 96.94 279 ALA A N 1
ATOM 2113 C CA . ALA A 1 279 ? 20.908 14.945 -7.007 1.00 96.94 279 ALA A CA 1
ATOM 2114 C C . ALA A 1 279 ? 20.122 14.406 -5.800 1.00 96.94 279 ALA A C 1
ATOM 2116 O O . ALA A 1 279 ? 20.403 13.307 -5.312 1.00 96.94 279 ALA A O 1
ATOM 2117 N N . ARG A 1 280 ? 19.072 15.126 -5.375 1.00 96.94 280 ARG A N 1
ATOM 2118 C CA . ARG A 1 280 ? 18.174 14.676 -4.298 1.00 96.94 280 ARG A CA 1
ATOM 2119 C C . ARG A 1 280 ? 17.455 13.378 -4.654 1.00 96.94 280 ARG A C 1
ATOM 2121 O O . ARG A 1 280 ? 17.273 12.530 -3.782 1.00 96.94 280 ARG A O 1
ATOM 2128 N N . PHE A 1 281 ? 17.052 13.198 -5.910 1.00 97.38 281 PHE A N 1
ATOM 2129 C CA . PHE A 1 281 ? 16.411 11.964 -6.353 1.00 97.38 281 PHE A CA 1
ATOM 2130 C C . PHE A 1 281 ? 17.383 10.787 -6.246 1.00 97.38 281 PHE A C 1
ATOM 2132 O O . PHE A 1 281 ? 17.053 9.798 -5.596 1.00 97.38 281 PHE A O 1
ATOM 2139 N N . ARG A 1 282 ? 18.602 10.902 -6.787 1.00 96.75 282 ARG A N 1
ATOM 2140 C CA . ARG A 1 282 ? 19.631 9.851 -6.696 1.00 96.75 282 ARG A CA 1
ATOM 2141 C C . ARG A 1 282 ? 19.890 9.440 -5.243 1.00 96.75 282 ARG A C 1
ATOM 2143 O O . ARG A 1 282 ? 19.833 8.252 -4.930 1.00 96.75 282 ARG A O 1
ATOM 2150 N N . GLU A 1 283 ? 20.073 10.411 -4.347 1.00 96.38 283 GLU A N 1
ATOM 2151 C CA . GLU A 1 283 ? 20.250 10.166 -2.907 1.00 96.38 283 GLU A CA 1
ATOM 2152 C C . GLU A 1 283 ? 19.063 9.385 -2.316 1.00 96.38 283 GLU A C 1
ATOM 2154 O O . GLU A 1 283 ? 19.227 8.351 -1.662 1.00 96.38 283 GLU A O 1
ATOM 2159 N N . ARG A 1 284 ? 17.837 9.856 -2.572 1.00 96.38 284 ARG A N 1
ATOM 2160 C CA . ARG A 1 284 ? 16.621 9.273 -1.995 1.00 96.38 284 ARG A CA 1
ATOM 2161 C C . ARG A 1 284 ? 16.326 7.887 -2.556 1.00 96.38 284 ARG A C 1
ATOM 2163 O O . ARG A 1 284 ? 15.970 7.000 -1.783 1.00 96.38 284 ARG A O 1
ATOM 2170 N N . LEU A 1 285 ? 16.523 7.679 -3.853 1.00 95.06 285 LEU A N 1
ATOM 2171 C CA . LEU A 1 285 ? 16.350 6.391 -4.518 1.00 95.06 285 LEU A CA 1
ATOM 2172 C C . LEU A 1 285 ? 17.376 5.354 -4.032 1.00 95.06 285 LEU A C 1
ATOM 2174 O O . LEU A 1 285 ? 17.016 4.193 -3.840 1.00 95.06 285 LEU A O 1
ATOM 2178 N N . ALA A 1 286 ? 18.624 5.763 -3.783 1.00 94.00 286 ALA A N 1
ATOM 2179 C CA . ALA A 1 286 ? 19.669 4.892 -3.239 1.00 94.00 286 ALA A CA 1
ATOM 2180 C C . ALA A 1 286 ? 19.421 4.515 -1.767 1.00 94.00 286 ALA A C 1
ATOM 2182 O O . ALA A 1 286 ? 19.794 3.429 -1.336 1.00 94.00 286 ALA A O 1
ATOM 2183 N N . SER A 1 287 ? 18.755 5.388 -1.002 1.00 93.88 287 SER A N 1
ATOM 2184 C CA . SER A 1 287 ? 18.411 5.144 0.410 1.00 93.88 287 SER A CA 1
ATOM 2185 C C . SER A 1 287 ? 17.235 4.183 0.629 1.00 93.88 287 SER A C 1
ATOM 2187 O O . SER A 1 287 ? 16.883 3.884 1.773 1.00 93.88 287 SER A O 1
ATOM 2189 N N . LEU A 1 288 ? 16.578 3.725 -0.441 1.00 92.50 288 LEU A N 1
ATOM 2190 C CA . LEU A 1 288 ? 15.428 2.840 -0.323 1.00 92.50 288 LEU A CA 1
ATOM 2191 C C . LEU A 1 288 ? 15.837 1.448 0.187 1.00 92.50 288 LEU A C 1
ATOM 2193 O O . LEU A 1 288 ? 16.783 0.849 -0.324 1.00 92.50 288 LEU A O 1
ATOM 2197 N N . PRO A 1 289 ? 15.092 0.881 1.151 1.00 83.19 289 PRO A N 1
ATOM 2198 C CA . PRO A 1 289 ? 15.382 -0.450 1.656 1.00 83.19 289 PRO A CA 1
ATOM 2199 C C . PRO A 1 289 ? 14.994 -1.505 0.610 1.00 83.19 289 PRO A C 1
ATOM 2201 O O . PRO A 1 289 ? 13.819 -1.796 0.403 1.00 83.19 289 PRO A O 1
ATOM 2204 N N . PHE A 1 290 ? 15.975 -2.114 -0.045 1.00 74.31 290 PHE A N 1
ATOM 2205 C CA . PHE A 1 290 ? 15.791 -3.314 -0.867 1.00 74.31 290 PHE A CA 1
ATOM 2206 C C . PHE A 1 290 ? 16.541 -4.482 -0.228 1.00 74.31 290 PHE A C 1
ATOM 2208 O O . PHE A 1 290 ? 17.522 -4.971 -0.776 1.00 74.31 290 PHE A O 1
ATOM 2215 N N . SER A 1 291 ? 16.103 -4.898 0.962 1.00 51.69 291 SER A N 1
ATOM 2216 C CA . SER A 1 291 ? 16.461 -6.203 1.534 1.00 51.69 291 SER A CA 1
ATOM 2217 C C . SER A 1 291 ? 15.614 -7.290 0.881 1.00 51.69 291 SER A C 1
ATOM 2219 O O . SER A 1 291 ? 14.371 -7.148 0.978 1.00 51.69 291 SER A O 1
#

Organism: NCBI:txid2316733

Secondary structure (DSSP, 8-state):
------PPPPSSHHHHHHHHHHHHHHHHHHHHHHHHHHHHHHTT-HHHHHSHHHHHHHHHHHHHHHHHHHHHHHHHHHHTTS---HHHHSTTHHHHHHHHHHHHHHHHHHHHHHHHHHHHHTTS-TTTHHHHHHHHHHHHHHHHHSGGGGGS-HHHHHHHHHHHHHHHHHHTSS---TTHHHHHHHHHHHHHHHHHHHHIIIIIHHHHHHHHHHHHHHHHHHHHHHHTT-THHHHHHHHHHHHHGGGTTS-HHHHHHHHHHHHHHHT---HHHHHHHHHHHHHHHHTS---

Sequence (291 aa):
SNDGGWAPPPSSSDERRAQEAEAVLHASAERLAKRVQELGVQMRRPEVVSDRWTLMSELAASRADFRNRIGDLVYLTAAAFADVRREDVVPGYAHQVGARVALRGASADLRRSLQGRLERAAKATDAQRPALARQAEESLAAFVSLSSSLALRTPTKREIVATRGRLRDAGTKSELGPDVLPGLVEPFLALLEEAMEDVTRTWLTVHDRAVWAASGVRLEQVDMHLELGSPGAARVLEEAVEAAGALSGRSVPFDVFLRKGRQEAAGGLNEAGARDLLARFRERLASLPFS

pLDDT: mean 91.48, std 8.83, range [41.22, 98.38]

Radius of gyration: 25.28 Å; chains: 1; bounding box: 45×82×53 Å